Protein AF-A0A1V6AMC8-F1 (afdb_monomer_lite)

Sequence (278 aa):
MRKFVFVISYALKRMTRDAIKSLILILVAASFTILISEISFSLEKQYTRMNEAYETIDVEGFLTMKDGTEAKVYSKYIKMFSETIGEYSSYIKDLCLKRSVYYLPSENYTPPDGEALPNLIGISRTKADVSLLPVNKAEITYYENYDESAFLSDSDICLVSAKLAEGKSTGTPRIDKDGYITLYAYIELVSREMVKVPIKLKVIGTYTNGDKDIYCPWPVIVETLKIGFTGDLYSEGLKFTITDNLKIDEFKEKASKIFVPTGYMGNDKDTTINMLLL

Secondary structure (DSSP, 8-state):
-HHHHHHHHHHHHHHHHTHHHHHHHHHHHHHHHHHHHHHHHHHHHHHHHHHHHHHHS--EEE-B-TTSSBPPEEHHHHHHT-TTT-TTTTTEEEEEEEEEEEEESSTT--PPTTPPPPEEEEESSGGG-GGGSGGGT--EEEPTT--GGGGGS--SEEEEEHHHHTT-STT-PPP-TTSEEEEEEEEEBTTS-EEEEEEEEEEEEEESS-SS-EEEEHHHHHHHHHTTB-SPPEESEEEEEES-GGGHHHHHHHHHTTSPPTT--------GGGGS--

Structure (mmCIF, N/CA/C/O backbone):
data_AF-A0A1V6AMC8-F1
#
_entry.id   AF-A0A1V6AMC8-F1
#
loop_
_atom_site.group_PDB
_atom_site.id
_atom_site.type_symbol
_atom_site.label_atom_id
_atom_site.label_alt_id
_atom_site.label_comp_id
_atom_site.label_asym_id
_atom_site.label_entity_id
_atom_site.label_seq_id
_atom_site.pdbx_PDB_ins_code
_atom_site.Cartn_x
_atom_site.Cartn_y
_atom_site.Cartn_z
_atom_site.occupancy
_atom_site.B_iso_or_equiv
_atom_site.auth_seq_id
_atom_site.auth_comp_id
_atom_site.auth_asym_id
_atom_site.auth_atom_id
_atom_site.pdbx_PDB_model_num
ATOM 1 N N . MET A 1 1 ? -55.298 0.741 54.362 1.00 55.22 1 MET A N 1
ATOM 2 C CA . MET A 1 1 ? -54.689 2.013 54.827 1.00 55.22 1 MET A CA 1
ATOM 3 C C . MET A 1 1 ? -54.381 2.051 56.326 1.00 55.22 1 MET A C 1
ATOM 5 O O . MET A 1 1 ? -53.222 2.234 56.662 1.00 55.22 1 MET A O 1
ATOM 9 N N . ARG A 1 2 ? -55.341 1.818 57.240 1.00 59.34 2 ARG A N 1
ATOM 10 C CA . ARG A 1 2 ? -55.129 1.923 58.708 1.00 59.34 2 ARG A CA 1
ATOM 11 C C . ARG A 1 2 ? -53.966 1.080 59.275 1.00 59.34 2 ARG A C 1
ATOM 13 O O . ARG A 1 2 ? -53.219 1.570 60.110 1.00 59.34 2 ARG A O 1
ATOM 20 N N . LYS A 1 3 ? -53.771 -0.152 58.780 1.00 63.19 3 LYS A N 1
ATOM 21 C CA . LYS A 1 3 ? -52.644 -1.024 59.176 1.00 63.19 3 LYS A CA 1
ATOM 22 C C . LYS A 1 3 ? -51.282 -0.505 58.691 1.00 63.19 3 LYS A C 1
ATOM 24 O O . LYS A 1 3 ? -50.316 -0.580 59.431 1.00 63.19 3 LYS A O 1
ATOM 29 N N . PHE A 1 4 ? -51.222 0.075 57.491 1.00 61.84 4 PHE A N 1
ATOM 30 C CA . PHE A 1 4 ? -49.995 0.647 56.919 1.00 61.84 4 PHE A CA 1
ATOM 31 C C . PHE A 1 4 ? -49.522 1.870 57.715 1.00 61.84 4 PHE A C 1
ATOM 33 O O . PHE A 1 4 ? -48.359 1.963 58.089 1.00 61.84 4 PHE A O 1
ATOM 40 N N . VAL A 1 5 ? -50.456 2.760 58.063 1.00 71.56 5 VAL A N 1
ATOM 41 C CA . VAL A 1 5 ? -50.182 3.939 58.900 1.00 71.56 5 VAL A CA 1
ATOM 42 C C . VAL A 1 5 ? -49.733 3.534 60.309 1.00 71.56 5 VAL A C 1
ATOM 44 O O . VAL A 1 5 ? -48.857 4.176 60.880 1.00 71.56 5 VAL A O 1
ATOM 47 N N . PHE A 1 6 ? -50.282 2.444 60.856 1.00 72.44 6 PHE A N 1
ATOM 48 C CA . PHE A 1 6 ? -49.879 1.909 62.160 1.00 72.44 6 PHE A CA 1
ATOM 49 C C . PHE A 1 6 ? -48.465 1.307 62.147 1.00 72.44 6 PHE A C 1
ATOM 51 O O . PHE A 1 6 ? -47.700 1.497 63.087 1.00 72.44 6 PHE A O 1
ATOM 58 N N . VAL A 1 7 ? -48.088 0.613 61.070 1.00 77.19 7 VAL A N 1
ATOM 59 C CA . VAL A 1 7 ? -46.731 0.066 60.900 1.00 77.19 7 VAL A CA 1
ATOM 60 C C . VAL A 1 7 ? -45.704 1.191 60.747 1.00 77.19 7 VAL A C 1
ATOM 62 O O . VAL A 1 7 ? -44.653 1.144 61.383 1.00 77.19 7 VAL A O 1
ATOM 65 N N . ILE A 1 8 ? -46.028 2.234 59.978 1.00 74.94 8 ILE A N 1
ATOM 66 C CA . ILE A 1 8 ? -45.165 3.411 59.794 1.00 74.94 8 ILE A CA 1
ATOM 67 C C . ILE A 1 8 ? -45.002 4.185 61.107 1.00 74.94 8 ILE A C 1
ATOM 69 O O . ILE A 1 8 ? -43.884 4.533 61.483 1.00 74.94 8 ILE A O 1
ATOM 73 N N . SER A 1 9 ? -46.092 4.422 61.845 1.00 72.56 9 SER A N 1
ATOM 74 C CA . SER A 1 9 ? -46.029 5.142 63.121 1.00 72.56 9 SER A CA 1
ATOM 75 C C . SER A 1 9 ? -45.274 4.355 64.195 1.00 72.56 9 SER A C 1
ATOM 77 O O . SER A 1 9 ? -44.518 4.948 64.964 1.00 72.56 9 SER A O 1
ATOM 79 N N . TYR A 1 10 ? -45.404 3.025 64.212 1.00 73.81 10 TYR A N 1
ATOM 80 C CA . TYR A 1 10 ? -44.621 2.142 65.077 1.00 73.81 10 TYR A CA 1
ATOM 81 C C . TYR A 1 10 ? -43.128 2.146 64.712 1.00 73.81 10 TYR A C 1
ATOM 83 O O . TYR A 1 10 ? -42.281 2.244 65.602 1.00 73.81 10 TYR A O 1
ATOM 91 N N . ALA A 1 11 ? -42.795 2.101 63.418 1.00 72.31 11 ALA A N 1
ATOM 92 C CA . ALA A 1 11 ? -41.418 2.185 62.935 1.00 72.31 11 ALA A CA 1
ATOM 93 C C . ALA A 1 11 ? -40.763 3.530 63.294 1.00 72.31 11 ALA A C 1
ATOM 95 O O . ALA A 1 11 ? -39.665 3.536 63.846 1.00 72.31 11 ALA A O 1
ATOM 96 N N . LEU A 1 12 ? -41.464 4.652 63.097 1.00 71.75 12 LEU A N 1
ATOM 97 C CA . LEU A 1 12 ? -40.999 5.992 63.482 1.00 71.75 12 LEU A CA 1
ATOM 98 C C . LEU A 1 12 ? -40.749 6.109 64.991 1.00 71.75 12 LEU A C 1
ATOM 100 O O . LEU A 1 12 ? -39.696 6.588 65.404 1.00 71.75 12 LEU A O 1
ATOM 104 N N . LYS A 1 13 ? -41.671 5.610 65.827 1.00 74.81 13 LYS A N 1
ATOM 105 C CA . LYS A 1 13 ? -41.511 5.606 67.295 1.00 74.81 13 LYS A CA 1
ATOM 106 C C . LYS A 1 13 ? -40.338 4.740 67.764 1.00 74.81 13 LYS A C 1
ATOM 108 O O . LYS A 1 13 ? -39.746 5.004 68.807 1.00 74.81 13 LYS A O 1
ATOM 113 N N . ARG A 1 14 ? -40.020 3.680 67.019 1.00 70.38 14 ARG A N 1
ATOM 114 C CA . ARG A 1 14 ? -38.868 2.813 67.287 1.00 70.38 14 ARG A CA 1
ATOM 115 C C . ARG A 1 14 ? -37.562 3.461 66.822 1.00 70.38 14 ARG A C 1
ATOM 117 O O . ARG A 1 14 ? -36.581 3.391 67.556 1.00 70.38 14 ARG A O 1
ATOM 124 N N . MET A 1 15 ? -37.569 4.146 65.676 1.00 67.06 15 MET A N 1
ATOM 125 C CA . MET A 1 15 ? -36.421 4.910 65.173 1.00 67.06 15 MET A CA 1
ATOM 126 C C . MET A 1 15 ? -36.034 6.056 66.109 1.00 67.06 15 MET A C 1
ATOM 128 O O . MET A 1 15 ? -34.848 6.281 66.310 1.00 67.06 15 MET A O 1
ATOM 132 N N . THR A 1 16 ? -36.994 6.741 66.737 1.00 71.06 16 THR A N 1
ATOM 133 C CA . THR A 1 16 ? -36.689 7.798 67.720 1.00 71.06 16 THR A CA 1
ATOM 134 C C . THR A 1 16 ? -36.160 7.254 69.048 1.00 71.06 16 THR A C 1
ATOM 136 O O . THR A 1 16 ? -35.379 7.930 69.710 1.00 71.06 16 THR A O 1
ATOM 139 N N . ARG A 1 17 ? -36.544 6.029 69.438 1.00 73.81 17 ARG A N 1
ATOM 140 C CA . ARG A 1 17 ? -36.066 5.379 70.671 1.00 73.81 17 ARG A CA 1
ATOM 141 C C . ARG A 1 17 ? -34.651 4.807 70.530 1.00 73.81 17 ARG A C 1
ATOM 143 O O . ARG A 1 17 ? -33.875 4.886 71.472 1.00 73.81 17 ARG A O 1
ATOM 150 N N . ASP A 1 18 ? -34.316 4.279 69.354 1.00 77.38 18 ASP A N 1
ATOM 151 C CA . ASP A 1 18 ? -32.983 3.773 68.995 1.00 77.38 18 ASP A CA 1
ATOM 152 C C . ASP A 1 18 ? -32.308 4.699 67.955 1.00 77.38 18 ASP A C 1
ATOM 154 O O . ASP A 1 18 ? -31.808 4.250 66.916 1.00 77.38 18 ASP A O 1
ATOM 158 N N . ALA A 1 19 ? -32.321 6.013 68.220 1.00 73.38 19 ALA A N 1
ATOM 159 C CA . ALA A 1 19 ? -31.925 7.058 67.266 1.00 73.38 19 ALA A CA 1
ATOM 160 C C . ALA A 1 19 ? -30.503 6.881 66.715 1.00 73.38 19 ALA A C 1
ATOM 162 O O . ALA A 1 19 ? -30.291 7.011 65.514 1.00 73.38 19 ALA A O 1
ATOM 163 N N . ILE A 1 20 ? -29.544 6.502 67.565 1.00 78.44 20 ILE A N 1
ATOM 164 C CA . ILE A 1 20 ? -28.142 6.302 67.165 1.00 78.44 20 ILE A CA 1
ATOM 165 C C . ILE A 1 20 ? -28.009 5.130 66.181 1.00 78.44 20 ILE A C 1
ATOM 167 O O . ILE A 1 20 ? -27.350 5.258 65.155 1.00 78.44 20 ILE A O 1
ATOM 171 N N . LYS A 1 21 ? -28.670 3.994 66.445 1.00 80.19 21 LYS A N 1
ATOM 172 C CA . LYS A 1 21 ? -28.615 2.816 65.558 1.00 80.19 21 LYS A CA 1
ATOM 173 C C . LYS A 1 21 ? -29.294 3.088 64.218 1.00 80.19 21 LYS A C 1
ATOM 175 O O . LYS A 1 21 ? -28.795 2.663 63.181 1.00 80.19 21 LYS A O 1
ATOM 180 N N . SER A 1 22 ? -30.406 3.822 64.242 1.00 82.38 22 SER A N 1
ATOM 181 C CA . SER A 1 22 ? -31.123 4.231 63.030 1.00 82.38 22 SER A CA 1
ATOM 182 C C . SER A 1 22 ? -30.303 5.224 62.201 1.00 82.38 22 SER A C 1
ATOM 184 O O . SER A 1 22 ? -30.242 5.089 60.984 1.00 82.38 22 SER A O 1
ATOM 186 N N . LEU A 1 23 ? -29.614 6.169 62.851 1.00 83.31 23 LEU A N 1
ATOM 187 C CA . LEU A 1 23 ? -28.695 7.106 62.200 1.00 83.31 23 LEU A CA 1
ATOM 188 C C . LEU A 1 23 ? -27.514 6.378 61.543 1.00 83.31 23 LEU A C 1
ATOM 190 O O . LEU A 1 23 ? -27.192 6.668 60.396 1.00 83.31 23 LEU A O 1
ATOM 194 N N . ILE A 1 24 ? -26.906 5.408 62.236 1.00 85.88 24 ILE A N 1
ATOM 195 C CA . ILE A 1 24 ? -25.824 4.578 61.681 1.00 85.88 24 ILE A CA 1
ATOM 196 C C . ILE A 1 24 ? -26.314 3.822 60.442 1.00 85.88 24 ILE A C 1
ATOM 198 O O . ILE A 1 24 ? -25.631 3.819 59.424 1.00 85.88 24 ILE A O 1
ATOM 202 N N . LEU A 1 25 ? -27.509 3.227 60.493 1.00 88.06 25 LEU A N 1
ATOM 203 C CA . LEU A 1 25 ? -28.083 2.519 59.347 1.00 88.06 25 LEU A CA 1
ATOM 204 C C . LEU A 1 25 ? -28.306 3.456 58.147 1.00 88.06 25 LEU A C 1
ATOM 206 O O . LEU A 1 25 ? -27.996 3.085 57.019 1.00 88.06 25 LEU A O 1
ATOM 210 N N . ILE A 1 26 ? -28.810 4.671 58.390 1.00 89.12 26 ILE A N 1
ATOM 211 C CA . ILE A 1 26 ? -29.003 5.690 57.349 1.00 89.12 26 ILE A CA 1
ATOM 212 C C . ILE A 1 26 ? -27.657 6.119 56.757 1.00 89.12 26 ILE A C 1
ATOM 214 O O . ILE A 1 26 ? -27.541 6.206 55.540 1.00 89.12 26 ILE A O 1
ATOM 218 N N . LEU A 1 27 ? -26.635 6.342 57.588 1.00 88.38 27 LEU A N 1
ATOM 219 C CA . LEU A 1 27 ? -25.286 6.695 57.135 1.00 88.38 27 LEU A CA 1
ATOM 220 C C . LEU A 1 27 ? -24.654 5.589 56.287 1.00 88.38 27 LEU A C 1
ATOM 222 O O . LEU A 1 27 ? -24.052 5.886 55.260 1.00 88.38 27 LEU A O 1
ATOM 226 N N . VAL A 1 28 ? -24.827 4.325 56.678 1.00 92.81 28 VAL A N 1
ATOM 227 C CA . VAL A 1 28 ? -24.356 3.171 55.900 1.00 92.81 28 VAL A CA 1
ATOM 228 C C . VAL A 1 28 ? -25.117 3.060 54.576 1.00 92.81 28 VAL A C 1
ATOM 230 O O . VAL A 1 28 ? -24.511 2.872 53.529 1.00 92.81 28 VAL A O 1
ATOM 233 N N . ALA A 1 29 ? -26.441 3.223 54.579 1.00 92.38 29 ALA A N 1
ATOM 234 C CA . ALA A 1 29 ? -27.222 3.215 53.342 1.00 92.38 29 ALA A CA 1
ATOM 235 C C . ALA A 1 29 ? -26.832 4.377 52.408 1.00 92.38 29 ALA A C 1
ATOM 237 O O . ALA A 1 29 ? -26.715 4.190 51.196 1.00 92.38 29 ALA A O 1
ATOM 238 N N . ALA A 1 30 ? -26.579 5.562 52.968 1.00 93.19 30 ALA A N 1
ATOM 239 C CA . ALA A 1 30 ? -26.113 6.725 52.225 1.00 93.19 30 ALA A CA 1
ATOM 240 C C . ALA A 1 30 ? -24.715 6.494 51.636 1.00 93.19 30 ALA A C 1
ATOM 242 O O . ALA A 1 30 ? -24.515 6.772 50.457 1.00 93.19 30 ALA A O 1
ATOM 243 N N . SER A 1 31 ? -23.775 5.927 52.402 1.00 93.19 31 SER A N 1
ATOM 244 C CA . SER A 1 31 ? -22.430 5.627 51.896 1.00 93.19 31 SER A CA 1
ATOM 245 C C . SER A 1 31 ? -22.464 4.602 50.764 1.00 93.19 31 SER A C 1
ATOM 247 O O . SER A 1 31 ? -21.820 4.818 49.742 1.00 93.19 31 SER A O 1
ATOM 249 N N . PHE A 1 32 ? -23.274 3.545 50.878 1.00 94.00 32 PHE A N 1
ATOM 250 C CA . PHE A 1 32 ? -23.472 2.589 49.785 1.00 94.00 32 PHE A CA 1
ATOM 251 C C . PHE A 1 32 ? -24.075 3.244 48.543 1.00 94.00 32 PHE A C 1
ATOM 253 O O . PHE A 1 32 ? -23.634 2.960 47.434 1.00 94.00 32 PHE A O 1
ATOM 260 N N . THR A 1 33 ? -25.050 4.136 48.713 1.00 94.69 33 THR A N 1
ATOM 261 C CA . THR A 1 33 ? -25.678 4.835 47.582 1.00 94.69 33 THR A CA 1
ATOM 262 C C . THR A 1 33 ? -24.673 5.740 46.868 1.00 94.69 33 THR A C 1
ATOM 264 O O . THR A 1 33 ? -24.612 5.732 45.641 1.00 94.69 33 THR A O 1
ATOM 267 N N . ILE A 1 34 ? -23.844 6.467 47.626 1.00 94.88 34 ILE A N 1
ATOM 268 C CA . ILE A 1 34 ? -22.768 7.303 47.077 1.00 94.88 34 ILE A CA 1
ATOM 269 C C . ILE A 1 34 ? -21.757 6.435 46.324 1.00 94.88 34 ILE A C 1
ATOM 271 O O . ILE A 1 34 ? -21.465 6.727 45.170 1.00 94.88 34 ILE A O 1
ATOM 275 N N . LEU A 1 35 ? -21.297 5.329 46.918 1.00 93.56 35 LEU A N 1
ATOM 276 C CA . LEU A 1 35 ? -20.348 4.416 46.271 1.00 93.56 35 LEU A CA 1
ATOM 277 C C . LEU A 1 35 ? -20.910 3.813 44.976 1.00 93.56 35 LEU A C 1
ATOM 279 O O . LEU A 1 35 ? -20.211 3.765 43.971 1.00 93.56 35 LEU A O 1
ATOM 283 N N . ILE A 1 36 ? -22.176 3.383 44.963 1.00 93.75 36 ILE A N 1
ATOM 284 C CA . ILE A 1 36 ? -22.826 2.855 43.751 1.00 93.75 36 ILE A CA 1
ATOM 285 C C . ILE A 1 36 ? -22.934 3.942 42.674 1.00 93.75 36 ILE A C 1
ATOM 287 O O . ILE A 1 36 ? -22.703 3.668 41.494 1.00 93.75 36 ILE A O 1
ATOM 291 N N . SER A 1 37 ? -23.257 5.173 43.072 1.00 93.25 37 SER A N 1
ATOM 292 C CA . SER A 1 37 ? -23.320 6.321 42.166 1.00 93.25 37 SER A CA 1
ATOM 293 C C . SER A 1 37 ? -21.946 6.635 41.566 1.00 93.25 37 SER A C 1
ATOM 295 O O . SER A 1 37 ? -21.834 6.816 40.355 1.00 93.25 37 SER A O 1
ATOM 297 N N . GLU A 1 38 ? -20.886 6.634 42.378 1.00 93.56 38 GLU A N 1
ATOM 298 C CA . GLU A 1 38 ? -19.506 6.832 41.917 1.00 93.56 38 GLU A CA 1
ATOM 299 C C . GLU A 1 38 ? -19.037 5.711 40.985 1.00 93.56 38 GLU A C 1
ATOM 301 O O . GLU A 1 38 ? -18.413 5.988 39.961 1.00 93.56 38 GLU A O 1
ATOM 306 N N . ILE A 1 39 ? -19.370 4.452 41.291 1.00 93.56 39 ILE A N 1
ATOM 307 C CA . ILE A 1 39 ? -19.069 3.308 40.420 1.00 93.56 39 ILE A CA 1
ATOM 308 C C . ILE A 1 39 ? -19.780 3.460 39.074 1.00 93.56 39 ILE A C 1
ATOM 310 O O . ILE A 1 39 ? -19.153 3.270 38.034 1.00 93.56 39 ILE A O 1
ATOM 314 N N . SER A 1 40 ? -21.061 3.833 39.082 1.00 92.69 40 SER A N 1
ATOM 315 C CA . SER A 1 40 ? -21.850 4.011 37.856 1.00 92.69 40 SER A CA 1
ATOM 316 C C . SER A 1 40 ? -21.287 5.141 36.992 1.00 92.69 40 SER A C 1
ATOM 318 O O . SER A 1 40 ? -21.068 4.951 35.798 1.00 92.69 40 SER A O 1
ATOM 320 N N . PHE A 1 41 ? -20.956 6.278 37.609 1.00 93.00 41 PHE A N 1
ATOM 321 C CA . PHE A 1 41 ? -20.324 7.407 36.926 1.00 93.00 41 PHE A CA 1
ATOM 322 C C . PHE A 1 41 ? -18.934 7.052 36.371 1.00 93.00 41 PHE A C 1
ATOM 324 O O . PHE A 1 41 ? -18.578 7.432 35.256 1.00 93.00 41 PHE A O 1
ATOM 331 N N . SER A 1 42 ? -18.137 6.300 37.134 1.00 91.00 42 SER A N 1
ATOM 332 C CA . SER A 1 42 ? -16.821 5.825 36.698 1.00 91.00 42 SER A CA 1
ATOM 333 C C . SER A 1 42 ? -16.928 4.869 35.508 1.00 91.00 42 SER A C 1
ATOM 335 O O . SER A 1 42 ? -16.173 5.008 34.546 1.00 91.00 42 SER A O 1
ATOM 337 N N . LEU A 1 43 ? -17.890 3.940 35.539 1.00 90.44 43 LEU A N 1
ATOM 338 C CA . LEU A 1 43 ? -18.177 3.031 34.429 1.00 90.44 43 LEU A CA 1
ATOM 339 C C . LEU A 1 43 ? -18.576 3.799 33.173 1.00 90.44 43 LEU A C 1
ATOM 341 O O . LEU A 1 43 ? -17.985 3.571 32.124 1.00 90.44 43 LEU A O 1
ATOM 345 N N . GLU A 1 44 ? -19.520 4.735 33.274 1.00 91.25 44 GLU A N 1
ATOM 346 C CA . GLU A 1 44 ? -19.952 5.555 32.137 1.00 91.25 44 GLU A CA 1
ATOM 347 C C . GLU A 1 44 ? -18.771 6.311 31.520 1.00 91.25 44 GLU A C 1
ATOM 349 O O . GLU A 1 44 ? -18.537 6.232 30.317 1.00 91.25 44 GLU A O 1
ATOM 354 N N . LYS A 1 45 ? -17.928 6.927 32.356 1.00 90.12 45 LYS A N 1
ATOM 355 C CA . LYS A 1 45 ? -16.706 7.596 31.901 1.00 90.12 45 LYS A CA 1
ATOM 356 C C . LYS A 1 45 ? -15.721 6.645 31.214 1.00 90.12 45 LYS A C 1
ATOM 358 O O . LYS A 1 45 ? -15.048 7.053 30.267 1.00 90.12 45 LYS A O 1
ATOM 363 N N . GLN A 1 46 ? -15.586 5.408 31.693 1.00 83.75 46 GLN A N 1
ATOM 364 C CA . GLN A 1 46 ? -14.751 4.394 31.043 1.00 83.75 46 GLN A CA 1
ATOM 365 C C . GLN A 1 46 ? -15.327 3.977 29.690 1.00 83.75 46 GLN A C 1
ATOM 367 O O . GLN A 1 46 ? -14.566 3.898 28.731 1.00 83.75 46 GLN A O 1
ATOM 372 N N . TYR A 1 47 ? -16.643 3.778 29.589 1.00 82.88 47 TYR A N 1
ATOM 373 C CA . TYR A 1 47 ? -17.306 3.473 28.320 1.00 82.88 47 TYR A CA 1
ATOM 374 C C . TYR A 1 47 ? -17.142 4.603 27.306 1.00 82.88 47 TYR A C 1
ATOM 376 O O . TYR A 1 47 ? -16.785 4.331 26.164 1.00 82.88 47 TYR A O 1
ATOM 384 N N . THR A 1 48 ? -17.307 5.862 27.717 1.00 85.31 48 THR A N 1
ATOM 385 C CA . THR A 1 48 ? -17.077 7.013 26.833 1.00 85.31 48 THR A CA 1
ATOM 386 C C . THR A 1 48 ? -15.640 7.042 26.330 1.00 85.31 48 THR A C 1
ATOM 388 O O . THR A 1 48 ? -15.421 7.101 25.128 1.00 85.31 48 THR A O 1
ATOM 391 N N . ARG A 1 49 ? -14.654 6.903 27.225 1.00 81.38 49 ARG A N 1
ATOM 392 C CA . ARG A 1 49 ? -13.233 6.861 26.837 1.00 81.38 49 ARG A CA 1
ATOM 393 C C . ARG A 1 49 ? -12.904 5.691 25.920 1.00 81.38 49 ARG A C 1
ATOM 395 O O . ARG A 1 49 ? -12.060 5.819 25.043 1.00 81.38 49 ARG A O 1
ATOM 402 N N . MET A 1 50 ? -13.532 4.543 26.151 1.00 77.75 50 MET A N 1
ATOM 403 C CA . MET A 1 50 ? -13.364 3.372 25.305 1.00 77.75 50 MET A CA 1
ATOM 404 C C . MET A 1 50 ? -13.935 3.638 23.910 1.00 77.75 50 MET A C 1
ATOM 406 O O . MET A 1 50 ? -13.251 3.365 22.933 1.00 77.75 50 MET A O 1
ATOM 410 N N . ASN A 1 51 ? -15.128 4.227 23.806 1.00 77.75 51 ASN A N 1
ATOM 411 C CA . ASN A 1 51 ? -15.727 4.601 22.523 1.00 77.75 51 ASN A CA 1
ATOM 412 C C . ASN A 1 51 ? -14.890 5.656 21.785 1.00 77.75 51 ASN A C 1
ATOM 414 O O . ASN A 1 51 ? -14.605 5.480 20.608 1.00 77.75 51 ASN A O 1
ATOM 418 N N . GLU A 1 52 ? -14.413 6.686 22.485 1.00 79.62 52 GLU A N 1
ATOM 419 C CA . GLU A 1 52 ? -13.483 7.680 21.930 1.00 79.62 52 GLU A CA 1
ATOM 420 C C . GLU A 1 52 ? -12.188 7.020 21.418 1.00 79.62 52 GLU A C 1
ATOM 422 O O . GLU A 1 52 ? -11.667 7.379 20.362 1.00 79.62 52 GLU A O 1
ATOM 427 N N . ALA A 1 53 ? -11.666 6.016 22.132 1.00 73.25 53 ALA A N 1
ATOM 428 C CA . ALA A 1 53 ? -10.509 5.246 21.679 1.00 73.25 53 ALA A CA 1
ATOM 429 C C . ALA A 1 53 ? -10.832 4.403 20.431 1.00 73.25 53 ALA A C 1
ATOM 431 O O . ALA A 1 53 ? -10.035 4.360 19.497 1.00 73.25 53 ALA A O 1
ATOM 432 N N . TYR A 1 54 ? -12.010 3.776 20.374 1.00 69.38 54 TYR A N 1
ATOM 433 C CA . TYR A 1 54 ? -12.469 3.057 19.183 1.00 69.38 54 TYR A CA 1
ATOM 434 C C . TYR A 1 54 ? -12.652 3.981 17.975 1.00 69.38 54 TYR A C 1
ATOM 436 O O . TYR A 1 54 ? -12.425 3.534 16.861 1.00 69.38 54 TYR A O 1
ATOM 444 N N . GLU A 1 55 ? -12.997 5.253 18.154 1.00 72.12 55 GLU A N 1
ATOM 445 C CA . GLU A 1 55 ? -13.081 6.208 17.038 1.00 72.12 55 GLU A CA 1
ATOM 446 C C . GLU A 1 55 ? -11.710 6.689 16.540 1.00 72.12 55 GLU A C 1
ATOM 448 O O . GLU A 1 55 ? -11.582 7.098 15.388 1.00 72.12 55 GLU A O 1
ATOM 453 N N . THR A 1 56 ? -10.679 6.653 17.387 1.00 74.94 56 THR A N 1
ATOM 454 C CA . THR A 1 56 ? -9.385 7.303 17.106 1.00 74.94 56 THR A CA 1
ATOM 455 C C . THR A 1 56 ? -8.261 6.350 16.713 1.00 74.94 56 THR A C 1
ATOM 457 O O . THR A 1 56 ? -7.272 6.792 16.130 1.00 74.94 56 THR A O 1
ATOM 460 N N . ILE A 1 57 ? -8.376 5.055 17.016 1.00 82.12 57 ILE A N 1
ATOM 461 C CA . ILE A 1 57 ? -7.355 4.064 16.658 1.00 82.12 57 ILE A CA 1
ATOM 462 C C . ILE A 1 57 ? -7.537 3.643 15.196 1.00 82.12 57 ILE A C 1
ATOM 464 O O . ILE A 1 57 ? -8.564 3.076 14.834 1.00 82.12 57 ILE A O 1
ATOM 468 N N . ASP A 1 58 ? -6.516 3.833 14.363 1.00 84.00 58 ASP A N 1
ATOM 469 C CA . ASP A 1 58 ? -6.491 3.217 13.036 1.00 84.00 58 ASP A CA 1
ATOM 470 C C . ASP A 1 58 ? -6.254 1.704 13.179 1.00 84.00 58 ASP A C 1
ATOM 472 O O . ASP A 1 58 ? -5.190 1.257 13.616 1.00 84.00 58 ASP A O 1
ATOM 476 N N . VAL A 1 59 ? -7.262 0.903 12.829 1.00 87.31 59 VAL A N 1
ATOM 477 C CA . VAL A 1 59 ? -7.162 -0.561 12.830 1.00 87.31 59 VAL A CA 1
ATOM 478 C C . VAL A 1 59 ? -6.798 -1.035 11.429 1.00 87.31 59 VAL A C 1
ATOM 480 O O . VAL A 1 59 ? -7.609 -0.966 10.508 1.00 87.31 59 VAL A O 1
ATOM 483 N N . GLU A 1 60 ? -5.578 -1.542 11.275 1.00 88.75 60 GLU A N 1
ATOM 484 C CA . GLU A 1 60 ? -5.087 -2.098 10.013 1.00 88.75 60 GLU A CA 1
ATOM 485 C C . GLU A 1 60 ? -5.447 -3.588 9.879 1.00 88.75 60 GLU A C 1
ATOM 487 O O . GLU A 1 60 ? -5.315 -4.383 10.813 1.00 88.75 60 GLU A O 1
ATOM 492 N N . GLY A 1 61 ? -5.896 -3.974 8.688 1.00 87.88 61 GLY A N 1
ATOM 493 C CA . GLY A 1 61 ? -6.156 -5.345 8.273 1.00 87.88 61 GLY A CA 1
ATOM 494 C C . GLY A 1 61 ? -5.234 -5.757 7.129 1.00 87.88 61 GLY A C 1
ATOM 495 O O . GLY A 1 61 ? -4.858 -4.949 6.279 1.00 87.88 61 GLY A O 1
ATOM 496 N N . PHE A 1 62 ? -4.867 -7.035 7.097 1.00 88.38 62 PHE A N 1
ATOM 497 C CA . PHE A 1 62 ? -4.008 -7.606 6.065 1.00 88.38 62 PHE A CA 1
ATOM 498 C C . PHE A 1 62 ? -4.440 -9.035 5.737 1.00 88.38 62 PHE A C 1
ATOM 500 O O . PHE A 1 62 ? -4.936 -9.763 6.599 1.00 88.3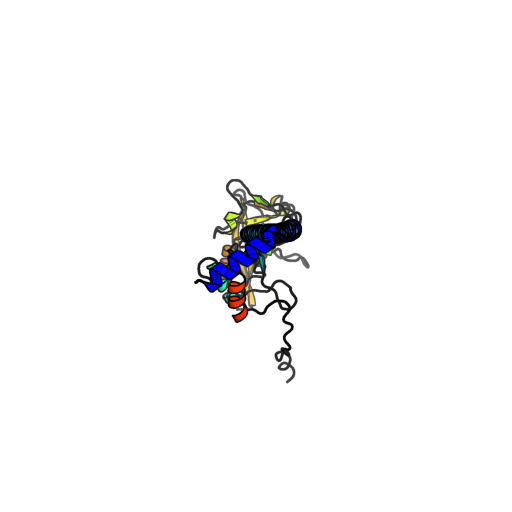8 62 PHE A O 1
ATOM 507 N N . LEU A 1 63 ? -4.270 -9.434 4.476 1.00 87.31 63 LEU A N 1
ATOM 508 C CA . LEU A 1 63 ? -4.524 -10.807 4.040 1.00 87.31 63 LEU A CA 1
ATOM 509 C C . LEU A 1 63 ? -3.231 -11.620 4.069 1.00 87.31 63 LEU A C 1
ATOM 511 O O . LEU A 1 63 ? -2.241 -11.258 3.429 1.00 87.31 63 LEU A O 1
ATOM 515 N N . THR A 1 64 ? -3.264 -12.748 4.777 1.00 85.00 64 THR A N 1
ATOM 516 C CA . THR A 1 64 ? -2.138 -13.680 4.873 1.00 85.00 64 THR A CA 1
ATOM 517 C C . THR A 1 64 ? -2.467 -15.058 4.335 1.00 85.00 64 THR A C 1
ATOM 519 O O . THR A 1 64 ? -3.618 -15.495 4.305 1.00 85.00 64 THR A O 1
ATOM 522 N N . MET A 1 65 ? -1.414 -15.774 3.965 1.00 82.62 65 MET A N 1
ATOM 523 C CA . MET A 1 65 ? -1.435 -17.220 3.802 1.00 82.62 65 MET A CA 1
ATOM 524 C C . MET A 1 65 ? -1.623 -17.907 5.167 1.00 82.62 65 MET A C 1
ATOM 526 O O . MET A 1 65 ? -1.562 -17.276 6.227 1.00 82.62 65 MET A O 1
ATOM 530 N N . LYS A 1 66 ? -1.836 -19.230 5.152 1.00 77.19 66 LYS A N 1
ATOM 531 C CA . LYS A 1 66 ? -2.009 -20.042 6.375 1.00 77.19 66 LYS A CA 1
ATOM 532 C C . LYS A 1 66 ? -0.800 -19.989 7.319 1.00 77.19 66 LYS A C 1
ATOM 534 O O . LYS A 1 66 ? -0.961 -20.204 8.514 1.00 77.19 66 LYS A O 1
ATOM 539 N N . ASP A 1 67 ? 0.386 -19.716 6.785 1.00 76.00 67 ASP A N 1
ATOM 540 C CA . ASP A 1 67 ? 1.643 -19.594 7.531 1.00 76.00 67 ASP A CA 1
ATOM 541 C C . ASP A 1 67 ? 1.888 -18.182 8.102 1.00 76.00 67 ASP A C 1
ATOM 543 O O . ASP A 1 67 ? 2.879 -17.968 8.795 1.00 76.00 67 ASP A O 1
ATOM 547 N N . GLY A 1 68 ? 0.989 -17.225 7.838 1.00 71.81 68 GLY A N 1
ATOM 548 C CA . GLY A 1 68 ? 1.112 -15.836 8.282 1.00 71.81 68 GLY A CA 1
ATOM 549 C C . GLY A 1 68 ? 1.925 -14.929 7.352 1.00 71.81 68 GLY A C 1
ATOM 550 O O . GLY A 1 68 ? 2.078 -13.749 7.661 1.00 71.81 68 GLY A O 1
ATOM 551 N N . THR A 1 69 ? 2.421 -15.429 6.216 1.00 80.00 69 THR A N 1
ATOM 552 C CA . THR A 1 69 ? 3.088 -14.602 5.194 1.00 80.00 69 THR A CA 1
ATOM 553 C C . THR A 1 69 ? 2.079 -13.815 4.351 1.00 80.00 69 THR A C 1
ATOM 555 O O . THR A 1 69 ? 0.904 -14.183 4.285 1.00 80.00 69 THR A O 1
ATOM 558 N N . GLU A 1 70 ? 2.506 -12.716 3.712 1.00 81.81 70 GLU A N 1
ATOM 559 C CA . GLU A 1 70 ? 1.633 -11.914 2.837 1.00 81.81 70 GLU A CA 1
ATOM 560 C C . GLU A 1 70 ? 1.037 -12.786 1.717 1.00 81.81 70 GLU A C 1
ATOM 562 O O . GLU A 1 70 ? 1.748 -13.492 0.997 1.00 81.81 70 GLU A O 1
ATOM 567 N N . ALA A 1 71 ? -0.294 -12.771 1.590 1.00 83.19 71 ALA A N 1
ATOM 568 C CA . ALA A 1 71 ? -0.977 -13.564 0.579 1.00 83.19 71 ALA A CA 1
ATOM 569 C C . ALA A 1 71 ? -0.885 -12.920 -0.799 1.00 83.19 71 ALA A C 1
ATOM 571 O O . ALA A 1 71 ? -1.136 -11.727 -0.965 1.00 83.19 71 ALA A O 1
ATOM 572 N N . LYS A 1 72 ? -0.682 -13.760 -1.819 1.00 86.19 72 LYS A N 1
ATOM 573 C CA . LYS A 1 72 ? -0.995 -13.376 -3.196 1.00 86.19 72 LYS A CA 1
ATOM 574 C C . LYS A 1 72 ? -2.510 -13.278 -3.351 1.00 86.19 72 LYS A C 1
ATOM 576 O O . LYS A 1 72 ? -3.222 -14.275 -3.224 1.00 86.19 72 LYS A O 1
ATOM 581 N N . VAL A 1 73 ? -3.004 -12.080 -3.645 1.00 86.12 73 VAL A N 1
ATOM 582 C CA . VAL A 1 73 ? -4.437 -11.783 -3.728 1.00 86.12 73 VAL A CA 1
ATOM 583 C C . VAL A 1 73 ? -4.846 -11.577 -5.177 1.00 86.12 73 VAL A C 1
ATOM 585 O O . VAL A 1 73 ? -4.464 -10.594 -5.799 1.00 86.12 73 VAL A O 1
ATOM 588 N N . TYR A 1 74 ? -5.644 -12.493 -5.719 1.00 87.38 74 TYR A N 1
ATOM 589 C CA . TYR A 1 74 ? -6.114 -12.429 -7.105 1.00 87.38 74 TYR A CA 1
ATOM 590 C C . TYR A 1 74 ? -7.223 -11.391 -7.326 1.00 87.38 74 TYR A C 1
ATOM 592 O O . TYR A 1 74 ? -7.941 -11.004 -6.401 1.00 87.38 74 TYR A O 1
ATOM 600 N N . SER A 1 75 ? -7.403 -10.998 -8.588 1.00 84.19 75 SER A N 1
ATOM 601 C CA . SER A 1 75 ? -8.289 -9.930 -9.071 1.00 84.19 75 SER A CA 1
ATOM 602 C C . SER A 1 75 ? -9.709 -10.012 -8.514 1.00 84.19 75 SER A C 1
ATOM 604 O O . SER A 1 75 ? -10.291 -8.994 -8.141 1.00 84.19 75 SER A O 1
ATOM 606 N N . LYS A 1 76 ? -10.257 -11.229 -8.406 1.00 84.31 76 LYS A N 1
ATOM 607 C CA . LYS A 1 76 ? -11.572 -11.501 -7.818 1.00 84.31 76 LYS A CA 1
ATOM 608 C C . LYS A 1 76 ? -11.683 -10.955 -6.395 1.00 84.31 76 LYS A C 1
ATOM 610 O O . LYS A 1 76 ? -12.681 -10.322 -6.069 1.00 84.31 76 LYS A O 1
ATOM 615 N N . TYR A 1 77 ? -10.667 -11.190 -5.571 1.00 86.50 77 TYR A N 1
ATOM 616 C CA . TYR A 1 77 ? -10.640 -10.742 -4.183 1.00 86.50 77 TYR A CA 1
ATOM 617 C C . TYR A 1 77 ? -10.279 -9.262 -4.092 1.00 86.50 77 TYR A C 1
ATOM 619 O O . TYR A 1 77 ? -10.936 -8.546 -3.351 1.00 86.50 77 TYR A O 1
ATOM 627 N N . ILE A 1 78 ? -9.346 -8.764 -4.914 1.00 86.25 78 ILE A N 1
ATOM 628 C CA . ILE A 1 78 ? -9.041 -7.321 -4.986 1.00 86.25 78 ILE A CA 1
ATOM 629 C C . ILE A 1 78 ? -10.322 -6.509 -5.237 1.00 86.25 78 ILE A C 1
ATOM 631 O O . ILE A 1 78 ? -10.564 -5.511 -4.564 1.00 86.25 78 ILE A O 1
ATOM 635 N N . LYS A 1 79 ? -11.190 -6.967 -6.151 1.00 86.56 79 LYS A N 1
ATOM 636 C CA . LYS A 1 79 ? -12.480 -6.318 -6.439 1.00 86.56 79 LYS A CA 1
ATOM 637 C C . LYS A 1 79 ? -13.406 -6.253 -5.223 1.00 86.56 79 LYS A C 1
ATOM 639 O O . LYS A 1 79 ? -14.110 -5.262 -5.076 1.00 86.56 79 LYS A O 1
ATOM 644 N N . MET A 1 80 ? -13.398 -7.257 -4.343 1.00 87.69 80 MET A N 1
ATOM 645 C CA . MET A 1 80 ? -14.207 -7.238 -3.113 1.00 87.69 80 MET A CA 1
ATOM 646 C C . MET A 1 80 ? -13.759 -6.134 -2.147 1.00 87.69 80 MET A C 1
ATOM 648 O O . MET A 1 80 ? -14.599 -5.553 -1.466 1.00 87.69 80 MET A O 1
ATOM 652 N N . PHE A 1 81 ? -12.461 -5.823 -2.129 1.00 88.62 81 PHE A N 1
ATOM 653 C CA . PHE A 1 81 ? -11.859 -4.771 -1.304 1.00 88.62 81 PHE A CA 1
ATOM 654 C C . PHE A 1 81 ? -11.779 -3.407 -2.009 1.00 88.62 81 PHE A C 1
ATOM 656 O O . PHE A 1 81 ? -11.207 -2.468 -1.470 1.00 88.62 81 PHE A O 1
ATOM 663 N N . SER A 1 82 ? -12.338 -3.263 -3.213 1.00 85.62 82 SER A N 1
ATOM 664 C CA . SER A 1 82 ? -12.365 -1.973 -3.904 1.00 85.62 82 SER A CA 1
ATOM 665 C C . SER A 1 82 ? -13.176 -0.943 -3.108 1.00 85.62 82 SER A C 1
ATOM 667 O O . SER A 1 82 ? -14.333 -1.189 -2.778 1.00 85.62 82 SER A O 1
ATOM 669 N N . GLU A 1 83 ? -12.597 0.230 -2.847 1.00 80.50 83 GLU A N 1
ATOM 670 C CA . GLU A 1 83 ? -13.242 1.296 -2.061 1.00 80.50 83 GLU A CA 1
ATOM 671 C C . GLU A 1 83 ? -14.481 1.903 -2.742 1.00 80.50 83 GLU A C 1
ATOM 673 O O . GLU A 1 83 ? -15.325 2.489 -2.075 1.00 80.50 83 GLU A O 1
ATOM 678 N N . THR A 1 84 ? -14.631 1.758 -4.063 1.00 77.94 84 THR A N 1
ATOM 679 C CA . THR A 1 84 ? -15.737 2.374 -4.817 1.00 77.94 84 THR A CA 1
ATOM 680 C C . THR A 1 84 ? -16.924 1.438 -5.015 1.00 77.94 84 THR A C 1
ATOM 682 O O . THR A 1 84 ? -18.071 1.845 -4.852 1.00 77.94 84 THR A O 1
ATOM 685 N N . ILE A 1 85 ? -16.663 0.183 -5.381 1.00 79.69 85 ILE A N 1
ATOM 686 C CA . ILE A 1 85 ? -17.697 -0.788 -5.783 1.00 79.69 85 ILE A CA 1
ATOM 687 C C . ILE A 1 85 ? -17.570 -2.138 -5.072 1.00 79.69 85 ILE A C 1
ATOM 689 O O . ILE A 1 85 ? -18.328 -3.064 -5.364 1.00 79.69 85 ILE A O 1
ATOM 693 N N . GLY A 1 86 ? -16.587 -2.280 -4.184 1.00 83.38 86 GLY A N 1
ATOM 694 C CA . GLY A 1 86 ? -16.305 -3.533 -3.503 1.00 83.38 86 GLY A CA 1
ATOM 695 C C . GLY A 1 86 ? -17.364 -3.885 -2.471 1.00 83.38 86 GLY A C 1
ATOM 696 O O . GLY A 1 86 ? -18.013 -3.027 -1.880 1.00 83.38 86 GLY A O 1
ATOM 697 N N . GLU A 1 87 ? -17.511 -5.181 -2.217 1.00 87.69 87 GLU A N 1
ATOM 698 C CA . GLU A 1 87 ? -18.438 -5.700 -1.212 1.00 87.69 87 GLU A CA 1
ATOM 699 C C . GLU A 1 87 ? -18.092 -5.225 0.212 1.00 87.69 87 GLU A C 1
ATOM 701 O O . GLU A 1 87 ? -18.968 -5.179 1.083 1.00 87.69 87 GLU A O 1
ATOM 706 N N . TYR A 1 88 ? -16.824 -4.873 0.443 1.00 90.12 88 TYR A N 1
ATOM 707 C CA . TYR A 1 88 ? -16.309 -4.373 1.716 1.00 90.12 88 TYR A CA 1
ATOM 708 C C . TYR A 1 88 ? -16.110 -2.853 1.753 1.00 90.12 88 TYR A C 1
ATOM 710 O O . TYR A 1 88 ? -15.662 -2.348 2.778 1.00 90.12 88 TYR A O 1
ATOM 718 N N . SER A 1 89 ? -16.466 -2.117 0.693 1.00 88.56 89 SER A N 1
ATOM 719 C CA . SER A 1 89 ? -16.212 -0.670 0.565 1.00 88.56 89 SER A CA 1
ATOM 720 C C . SER A 1 89 ? -16.722 0.166 1.743 1.00 88.56 89 SER A C 1
ATOM 722 O O . SER A 1 89 ? -16.083 1.131 2.139 1.00 88.56 89 SER A O 1
ATOM 724 N N . SER A 1 90 ? -17.839 -0.226 2.362 1.00 89.31 90 SER A N 1
ATOM 725 C CA . SER A 1 90 ? -18.405 0.466 3.528 1.00 89.31 90 SER A CA 1
ATOM 726 C C . SER A 1 90 ? -17.636 0.247 4.835 1.00 89.31 90 SER A C 1
ATOM 728 O O . SER A 1 90 ? -17.909 0.935 5.815 1.00 89.31 90 SER A O 1
ATOM 730 N N . TYR A 1 91 ? -16.738 -0.738 4.880 1.00 89.88 91 TYR A N 1
ATOM 731 C CA . TYR A 1 91 ? -16.012 -1.150 6.085 1.00 89.88 91 TYR A CA 1
ATOM 732 C C . TYR A 1 91 ? -14.533 -0.776 6.048 1.00 89.88 91 TYR A C 1
ATOM 734 O O . TYR A 1 91 ? -13.901 -0.739 7.102 1.00 89.88 91 TYR A O 1
ATOM 742 N N . ILE A 1 92 ? -13.981 -0.524 4.861 1.00 92.31 92 ILE A N 1
ATOM 743 C CA . ILE A 1 92 ? -12.547 -0.326 4.672 1.00 92.31 92 ILE A CA 1
ATOM 744 C C . ILE A 1 92 ? -12.227 1.002 3.986 1.00 92.31 92 ILE A C 1
ATOM 746 O O . ILE A 1 92 ? -13.039 1.548 3.241 1.00 92.31 92 ILE A O 1
ATOM 750 N N . LYS A 1 93 ? -11.013 1.484 4.226 1.00 91.31 93 LYS A N 1
ATOM 751 C CA . LYS A 1 93 ? -10.375 2.637 3.593 1.00 91.31 93 LYS A CA 1
ATOM 752 C C . LYS A 1 93 ? -8.879 2.356 3.430 1.00 91.31 93 LYS A C 1
ATOM 754 O O . LYS A 1 93 ? -8.356 1.370 3.952 1.00 91.31 93 LYS A O 1
ATOM 759 N N . ASP A 1 94 ? -8.190 3.248 2.740 1.00 91.19 94 ASP A N 1
ATOM 760 C CA . ASP A 1 94 ? -6.744 3.229 2.534 1.00 91.19 94 ASP A CA 1
ATOM 761 C C . ASP A 1 94 ? -6.197 1.907 1.970 1.00 91.19 94 ASP A C 1
ATOM 763 O O . ASP A 1 94 ? -5.173 1.385 2.419 1.00 91.19 94 ASP A O 1
ATOM 767 N N . LEU A 1 95 ? -6.867 1.363 0.950 1.00 92.38 95 LEU A N 1
ATOM 768 C CA . LEU A 1 95 ? -6.465 0.122 0.296 1.00 92.38 95 LEU A CA 1
ATOM 769 C C . LEU A 1 95 ? -5.044 0.232 -0.280 1.00 92.38 95 LEU A C 1
ATOM 771 O O . LEU A 1 95 ? -4.745 1.056 -1.150 1.00 92.38 95 LEU A O 1
ATOM 775 N N . CYS A 1 96 ? -4.183 -0.669 0.172 1.00 93.00 96 CYS A N 1
ATOM 776 C CA . CYS A 1 96 ? -2.788 -0.798 -0.211 1.00 93.00 96 CYS A CA 1
ATOM 777 C C . CYS A 1 96 ? -2.594 -2.084 -1.024 1.00 93.00 96 CYS A C 1
ATOM 779 O O . CYS A 1 96 ? -2.729 -3.195 -0.502 1.00 93.00 96 CYS A O 1
ATOM 781 N N . LEU A 1 97 ? -2.261 -1.919 -2.300 1.00 93.25 97 LEU A N 1
ATOM 782 C CA . LEU A 1 97 ? -1.949 -2.977 -3.257 1.00 93.25 97 LEU A CA 1
ATOM 783 C C . LEU A 1 97 ? -0.506 -2.819 -3.726 1.00 93.25 97 LEU A C 1
ATOM 785 O O . LEU A 1 97 ? -0.014 -1.693 -3.829 1.00 93.25 97 LEU A O 1
ATOM 789 N N . LYS A 1 98 ? 0.147 -3.940 -4.034 1.00 93.81 98 LYS A N 1
ATOM 790 C CA . LYS A 1 98 ? 1.521 -3.983 -4.528 1.00 93.81 98 LYS A CA 1
ATOM 791 C C . LYS A 1 98 ? 1.687 -5.054 -5.590 1.00 93.81 98 LYS A C 1
ATOM 793 O O . LYS A 1 98 ? 1.270 -6.194 -5.389 1.00 93.81 98 LYS A O 1
ATOM 798 N N . ARG A 1 99 ? 2.333 -4.720 -6.703 1.00 92.31 99 ARG A N 1
ATOM 799 C CA . ARG A 1 99 ? 2.720 -5.699 -7.717 1.00 92.31 99 ARG A CA 1
ATOM 8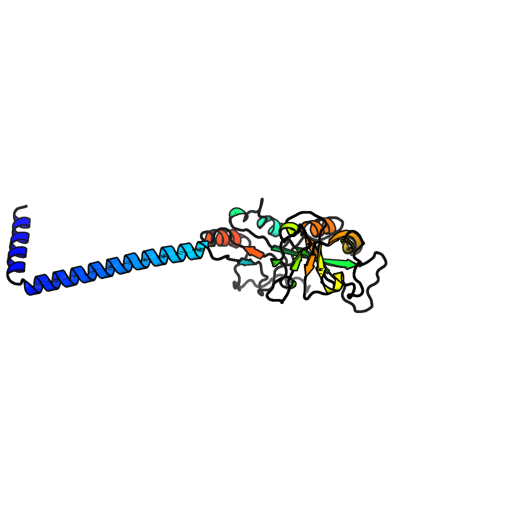00 C C . ARG A 1 99 ? 4.051 -5.329 -8.345 1.00 92.31 99 ARG A C 1
ATOM 802 O O . ARG A 1 99 ? 4.225 -4.197 -8.778 1.00 92.31 99 ARG A O 1
ATOM 809 N N . SER A 1 100 ? 4.942 -6.304 -8.450 1.00 92.25 100 SER A N 1
ATOM 810 C CA . SER A 1 100 ? 6.286 -6.126 -8.986 1.00 92.25 100 SER A CA 1
ATOM 811 C C . SER A 1 100 ? 6.423 -6.820 -10.340 1.00 92.25 100 SER A C 1
ATOM 813 O O . SER A 1 100 ? 6.002 -7.968 -10.522 1.00 92.25 100 SER A O 1
ATOM 815 N N . VAL A 1 101 ? 7.025 -6.132 -11.303 1.00 91.31 101 VAL A N 1
ATOM 816 C CA . VAL A 1 101 ? 7.457 -6.703 -12.585 1.00 91.31 101 VAL A CA 1
ATOM 817 C C . VAL A 1 101 ? 8.911 -6.336 -12.820 1.00 91.31 101 VAL A C 1
ATOM 819 O O . VAL A 1 101 ? 9.354 -5.270 -12.404 1.00 91.31 101 VAL A O 1
ATOM 822 N N . TYR A 1 102 ? 9.668 -7.188 -13.500 1.00 92.12 102 TYR A N 1
ATOM 823 C CA . TYR A 1 102 ? 11.028 -6.823 -13.877 1.00 92.12 102 TYR A CA 1
ATOM 824 C C . TYR A 1 102 ? 11.013 -5.740 -14.951 1.00 92.12 102 TYR A C 1
ATOM 826 O O . TYR A 1 102 ? 10.124 -5.722 -15.807 1.00 92.12 102 TYR A O 1
ATOM 834 N N . TYR A 1 103 ? 12.014 -4.865 -14.944 1.00 92.75 103 TYR A N 1
ATOM 835 C CA . TYR A 1 103 ? 12.231 -3.928 -16.039 1.00 92.75 103 TYR A CA 1
ATOM 836 C C . TYR A 1 103 ? 13.650 -4.005 -16.600 1.00 92.75 103 TYR A C 1
ATOM 838 O O . TYR A 1 103 ? 14.603 -4.414 -15.937 1.00 92.75 103 TYR A O 1
ATOM 846 N N . LEU A 1 104 ? 13.780 -3.566 -17.849 1.00 92.38 104 LEU A N 1
ATOM 847 C CA . LEU A 1 104 ? 15.039 -3.366 -18.550 1.00 92.38 104 LEU A CA 1
ATOM 848 C C . LEU A 1 104 ? 15.234 -1.861 -18.812 1.00 92.38 104 LEU A C 1
ATOM 850 O O . LEU A 1 104 ? 14.308 -1.203 -19.292 1.00 92.38 104 LEU A O 1
ATOM 854 N N . PRO A 1 105 ? 16.420 -1.293 -18.533 1.00 90.19 105 PRO A N 1
ATOM 855 C CA . PRO A 1 105 ? 16.723 0.121 -18.777 1.00 90.19 105 PRO A CA 1
ATOM 856 C C . PRO A 1 105 ? 16.620 0.557 -20.241 1.00 90.19 105 PRO A C 1
ATOM 858 O O . PRO A 1 105 ? 16.432 1.734 -20.531 1.00 90.19 105 PRO A O 1
ATOM 861 N N . SER A 1 106 ? 16.818 -0.374 -21.173 1.00 87.12 106 SER A N 1
ATOM 862 C CA . SER A 1 106 ? 16.746 -0.128 -22.610 1.00 87.12 106 SER A CA 1
ATOM 863 C C . SER A 1 106 ? 16.341 -1.398 -23.352 1.00 87.12 106 SER A C 1
ATOM 865 O O . SER A 1 106 ? 16.477 -2.507 -22.834 1.00 87.12 106 SER A O 1
ATOM 867 N N . GLU A 1 107 ? 15.862 -1.241 -24.585 1.00 85.25 107 GLU A N 1
ATOM 868 C CA . GLU A 1 107 ? 15.382 -2.353 -25.411 1.00 85.25 107 GLU A CA 1
ATOM 869 C C . GLU A 1 107 ? 16.464 -3.418 -25.627 1.00 85.25 107 GLU A C 1
ATOM 871 O O . GLU A 1 107 ? 16.200 -4.614 -25.525 1.00 85.25 107 GLU A O 1
ATOM 876 N N . ASN A 1 108 ? 17.706 -2.982 -25.842 1.00 82.94 108 ASN A N 1
ATOM 877 C CA . ASN A 1 108 ? 18.856 -3.848 -26.104 1.00 82.94 108 ASN A CA 1
ATOM 878 C C . ASN A 1 108 ? 19.656 -4.193 -24.838 1.00 82.94 108 ASN A C 1
ATOM 880 O O . ASN A 1 108 ? 20.770 -4.707 -24.933 1.00 82.94 108 ASN A O 1
ATOM 884 N N . TYR A 1 109 ? 19.121 -3.900 -23.649 1.00 82.81 109 TYR A N 1
ATOM 885 C CA . TYR A 1 109 ? 19.787 -4.252 -22.403 1.00 82.81 109 TYR A CA 1
ATOM 886 C C . TYR A 1 109 ? 19.826 -5.771 -22.235 1.00 82.81 109 TYR A C 1
ATOM 888 O O . TYR A 1 109 ? 18.795 -6.445 -22.284 1.00 82.81 109 TYR A O 1
ATOM 896 N N . THR A 1 110 ? 21.030 -6.290 -22.013 1.00 77.44 110 THR A N 1
ATOM 897 C CA . THR A 1 110 ? 21.251 -7.674 -21.597 1.00 77.44 110 THR A CA 1
ATOM 898 C C . THR A 1 110 ? 21.770 -7.626 -20.165 1.00 77.44 110 THR A C 1
ATOM 900 O O . THR A 1 110 ? 22.788 -6.967 -19.935 1.00 77.44 110 THR A O 1
ATOM 903 N N . PRO A 1 111 ? 21.071 -8.239 -19.195 1.00 71.31 111 PRO A N 1
ATOM 904 C CA . PRO A 1 111 ? 21.545 -8.260 -17.821 1.00 71.31 111 PRO A CA 1
ATOM 905 C C . PRO A 1 111 ? 22.916 -8.952 -17.753 1.00 71.31 111 PRO A C 1
ATOM 907 O O . PRO A 1 111 ? 23.097 -9.979 -18.409 1.00 71.31 111 PRO A O 1
ATOM 910 N N . PRO A 1 112 ? 23.881 -8.406 -16.992 1.00 74.06 112 PRO A N 1
ATOM 911 C CA . PRO A 1 112 ? 25.130 -9.101 -16.706 1.00 74.06 112 PRO A CA 1
ATOM 912 C C . PRO A 1 112 ? 24.856 -10.466 -16.065 1.00 74.06 112 PRO A C 1
ATOM 914 O O . PRO A 1 112 ? 23.925 -10.597 -15.265 1.00 74.06 112 PRO A O 1
ATOM 917 N N . ASP A 1 113 ? 25.672 -11.470 -16.391 1.00 71.06 113 ASP A N 1
ATOM 918 C CA . ASP A 1 113 ? 25.518 -12.821 -15.846 1.00 71.06 113 ASP A CA 1
ATOM 919 C C . ASP A 1 113 ? 25.481 -12.798 -14.309 1.00 71.06 113 ASP A C 1
ATOM 921 O O . ASP A 1 113 ? 26.416 -12.347 -13.648 1.00 71.06 113 ASP A O 1
ATOM 925 N N . GLY A 1 114 ? 24.382 -13.301 -13.742 1.00 68.88 114 GLY A N 1
ATOM 926 C CA . GLY A 1 114 ? 24.181 -13.404 -12.296 1.00 68.88 114 GLY A CA 1
ATOM 927 C C . GLY A 1 114 ? 23.625 -12.153 -11.603 1.00 68.88 114 GLY A C 1
ATOM 928 O O . GLY A 1 114 ? 23.367 -12.222 -10.401 1.00 68.88 114 GLY A O 1
ATOM 929 N N . GLU A 1 115 ? 23.389 -11.039 -12.307 1.00 76.44 115 GLU A N 1
ATOM 930 C CA . GLU A 1 115 ? 22.689 -9.889 -11.718 1.00 76.44 115 GLU A CA 1
ATOM 931 C C . GLU A 1 115 ? 21.165 -10.071 -11.741 1.00 76.44 115 GLU A C 1
ATOM 933 O O . GLU A 1 115 ? 20.561 -10.388 -12.767 1.00 76.44 115 GLU A O 1
ATOM 938 N N . ALA A 1 116 ? 20.527 -9.821 -10.594 1.00 79.56 116 ALA A N 1
ATOM 939 C CA . ALA A 1 116 ? 19.075 -9.769 -10.500 1.00 79.56 116 ALA A CA 1
ATOM 940 C C . ALA A 1 116 ? 18.536 -8.552 -11.265 1.00 79.56 116 ALA A C 1
ATOM 942 O O . ALA A 1 116 ? 19.048 -7.437 -11.133 1.00 79.56 116 ALA A O 1
ATOM 943 N N . LEU A 1 117 ? 17.480 -8.770 -12.049 1.00 86.56 117 LEU A N 1
ATOM 944 C CA . LEU A 1 117 ? 16.794 -7.685 -12.737 1.00 86.56 117 LEU A CA 1
ATOM 945 C C . LEU A 1 117 ? 16.112 -6.755 -11.723 1.00 86.56 117 LEU A C 1
ATOM 947 O O . LEU A 1 117 ? 15.531 -7.239 -10.747 1.00 86.56 117 LEU A O 1
ATOM 951 N N . PRO A 1 118 ? 16.161 -5.433 -11.950 1.00 90.81 118 PRO A N 1
ATOM 952 C CA . PRO A 1 118 ? 15.489 -4.476 -11.087 1.00 90.81 118 PRO A CA 1
ATOM 953 C C . PRO A 1 118 ? 13.969 -4.522 -11.283 1.00 90.81 118 PRO A C 1
ATOM 955 O O . PRO A 1 118 ? 13.478 -4.925 -12.346 1.00 90.81 118 PRO A O 1
ATOM 958 N N . ASN A 1 119 ? 13.218 -4.102 -10.262 1.00 93.31 119 ASN A N 1
ATOM 959 C CA . ASN A 1 119 ? 11.759 -4.170 -10.274 1.00 93.31 119 ASN A CA 1
ATOM 960 C C . ASN A 1 119 ? 11.120 -2.807 -10.538 1.00 93.31 119 ASN A C 1
ATOM 962 O O . ASN A 1 119 ? 11.525 -1.776 -10.000 1.00 93.31 119 ASN A O 1
ATOM 966 N N . LEU A 1 120 ? 10.069 -2.828 -11.349 1.00 94.56 120 LEU A N 1
ATOM 967 C CA . LEU A 1 120 ? 9.062 -1.790 -11.430 1.00 94.56 120 LEU A CA 1
ATOM 968 C C . LEU A 1 120 ? 7.899 -2.244 -10.550 1.00 94.56 120 LEU A C 1
ATOM 970 O O . LEU A 1 120 ? 7.277 -3.278 -10.804 1.00 94.56 120 LEU A O 1
ATOM 974 N N . ILE A 1 121 ? 7.639 -1.489 -9.492 1.00 94.81 121 ILE A N 1
ATOM 975 C CA . ILE A 1 121 ? 6.704 -1.839 -8.432 1.00 94.81 121 ILE A CA 1
ATOM 976 C C . ILE A 1 121 ? 5.513 -0.885 -8.511 1.00 94.81 121 ILE A C 1
ATOM 978 O O . ILE A 1 121 ? 5.630 0.315 -8.273 1.00 94.81 121 ILE A O 1
ATOM 982 N N . GLY A 1 122 ? 4.352 -1.419 -8.866 1.00 94.69 122 GLY A N 1
ATOM 983 C CA . GLY A 1 122 ? 3.084 -0.700 -8.861 1.00 94.69 122 GLY A CA 1
ATOM 984 C C . GLY A 1 122 ? 2.475 -0.733 -7.473 1.00 94.69 122 GLY A C 1
ATOM 985 O O . GLY A 1 122 ? 2.218 -1.820 -6.951 1.00 94.69 122 GLY A O 1
ATOM 986 N N . ILE A 1 123 ? 2.222 0.435 -6.893 1.00 94.69 123 ILE A N 1
ATOM 987 C CA . ILE A 1 123 ? 1.617 0.580 -5.568 1.00 94.69 123 ILE A CA 1
ATOM 988 C C . ILE A 1 123 ? 0.412 1.513 -5.619 1.00 94.69 123 ILE A C 1
ATOM 990 O O . ILE A 1 123 ? 0.411 2.493 -6.360 1.00 94.69 123 ILE A O 1
ATOM 994 N N . SER A 1 124 ? -0.621 1.231 -4.826 1.00 92.69 124 SER A N 1
ATOM 995 C CA . SER A 1 124 ? -1.736 2.180 -4.664 1.00 92.69 124 SER A CA 1
ATOM 996 C C . SER A 1 124 ? -1.427 3.273 -3.639 1.00 92.69 124 SER A C 1
ATOM 998 O O . SER A 1 124 ? -1.983 4.361 -3.721 1.00 92.69 124 SER A O 1
ATOM 1000 N N . ARG A 1 125 ? -0.553 2.988 -2.663 1.00 92.06 125 ARG A N 1
ATOM 1001 C CA . ARG A 1 125 ? -0.129 3.899 -1.585 1.00 92.06 125 ARG A CA 1
ATOM 1002 C C . ARG A 1 125 ? 1.285 3.553 -1.134 1.00 92.06 125 ARG A C 1
ATOM 1004 O O . ARG A 1 125 ? 1.691 2.396 -1.252 1.00 92.06 125 ARG A O 1
ATOM 1011 N N . THR A 1 126 ? 2.009 4.505 -0.547 1.00 89.56 126 THR A N 1
ATOM 1012 C CA . THR A 1 126 ? 3.398 4.273 -0.094 1.00 89.56 126 THR A CA 1
ATOM 1013 C C . THR A 1 126 ? 3.488 3.185 0.976 1.00 89.56 126 THR A C 1
ATOM 1015 O O . THR A 1 126 ? 4.413 2.376 0.964 1.00 89.56 126 THR A O 1
ATOM 1018 N N . LYS A 1 127 ? 2.461 3.077 1.831 1.00 89.00 127 LYS A N 1
ATOM 1019 C CA . LYS A 1 127 ? 2.337 2.033 2.861 1.00 89.00 127 LYS A CA 1
ATOM 1020 C C . LYS A 1 127 ? 2.253 0.598 2.319 1.00 89.00 127 LYS A C 1
ATOM 1022 O O . LYS A 1 127 ? 2.380 -0.352 3.093 1.00 89.00 127 LYS A O 1
ATOM 1027 N N . ALA A 1 128 ? 2.040 0.414 1.015 1.00 88.62 128 ALA A N 1
ATOM 1028 C CA . ALA A 1 128 ? 1.949 -0.910 0.409 1.00 88.62 128 ALA A CA 1
ATOM 1029 C C . ALA A 1 128 ? 3.288 -1.670 0.406 1.00 88.62 128 ALA A C 1
ATOM 1031 O O . ALA A 1 128 ? 3.276 -2.902 0.398 1.00 88.62 128 ALA A O 1
ATOM 1032 N N . ASP A 1 129 ? 4.429 -0.972 0.454 1.00 88.88 129 ASP A N 1
ATOM 1033 C CA . ASP A 1 129 ? 5.748 -1.600 0.552 1.00 88.88 129 ASP A CA 1
ATOM 1034 C C . ASP A 1 129 ? 6.503 -1.148 1.807 1.00 88.88 129 ASP A C 1
ATOM 1036 O O . ASP A 1 129 ? 6.702 0.040 2.052 1.00 88.88 129 ASP A O 1
ATOM 1040 N N . VAL A 1 130 ? 6.979 -2.119 2.592 1.00 85.12 130 VAL A N 1
ATOM 1041 C CA . VAL A 1 130 ? 7.752 -1.874 3.818 1.00 85.12 130 VAL A CA 1
ATOM 1042 C C . VAL A 1 130 ? 9.056 -1.128 3.510 1.00 85.12 130 VAL A C 1
ATOM 1044 O O . VAL A 1 130 ? 9.557 -0.377 4.343 1.00 85.12 130 VAL A O 1
ATOM 1047 N N . SER A 1 131 ? 9.605 -1.290 2.308 1.00 86.44 131 SER A N 1
ATOM 1048 C CA . SER A 1 131 ? 10.824 -0.623 1.835 1.00 86.44 131 SER A CA 1
ATOM 1049 C C . SER A 1 131 ? 10.677 0.895 1.726 1.00 86.44 131 SER A C 1
ATOM 1051 O O . SER A 1 131 ? 11.684 1.592 1.731 1.00 86.44 131 SER A O 1
ATOM 1053 N N . LEU A 1 132 ? 9.444 1.403 1.644 1.00 86.56 132 LEU A N 1
ATOM 1054 C CA . LEU A 1 132 ? 9.128 2.832 1.620 1.00 86.56 132 LEU A CA 1
ATOM 1055 C C . LEU A 1 132 ? 8.751 3.385 3.000 1.00 86.56 132 LEU A C 1
ATOM 1057 O O . LEU A 1 132 ? 8.557 4.589 3.148 1.00 86.56 132 LEU A O 1
ATOM 1061 N N . LEU A 1 133 ? 8.641 2.526 4.017 1.00 86.44 133 LEU A N 1
ATOM 1062 C CA . LEU A 1 133 ? 8.224 2.942 5.348 1.00 86.44 133 LEU A CA 1
ATOM 1063 C C . LEU A 1 133 ? 9.390 3.540 6.156 1.00 86.44 133 LEU A C 1
ATOM 1065 O O . LEU A 1 133 ? 10.508 3.012 6.115 1.00 86.44 133 LEU A O 1
ATOM 1069 N N . PRO A 1 134 ? 9.119 4.538 7.022 1.00 82.19 134 PRO A N 1
ATOM 1070 C CA . PRO A 1 134 ? 10.125 5.120 7.918 1.00 82.19 134 PRO A CA 1
ATOM 1071 C C . PRO A 1 134 ? 10.818 4.103 8.834 1.00 82.19 134 PRO A C 1
ATOM 1073 O O . PRO A 1 134 ? 11.968 4.297 9.224 1.00 82.19 134 PRO A O 1
ATOM 1076 N N . VAL A 1 135 ? 10.149 2.986 9.151 1.00 81.44 135 VAL A N 1
ATOM 1077 C CA . VAL A 1 135 ? 10.716 1.870 9.935 1.00 81.44 135 VAL A CA 1
ATOM 1078 C C . VAL A 1 135 ? 11.984 1.311 9.280 1.00 81.44 135 VAL A C 1
ATOM 1080 O O . VAL A 1 135 ? 12.936 0.958 9.974 1.00 81.44 135 VAL A O 1
ATOM 1083 N N . ASN A 1 136 ? 12.041 1.318 7.947 1.00 80.81 136 ASN A N 1
ATOM 1084 C CA . ASN A 1 136 ? 13.207 0.914 7.167 1.00 80.81 136 ASN A CA 1
ATOM 1085 C C . ASN A 1 136 ? 14.145 2.083 6.838 1.00 80.81 136 ASN A C 1
ATOM 1087 O O . ASN A 1 136 ? 14.967 1.972 5.930 1.00 80.81 136 ASN A O 1
ATOM 1091 N N . LYS A 1 137 ? 14.049 3.202 7.571 1.00 80.06 137 LYS A N 1
ATOM 1092 C CA . LYS A 1 137 ? 14.817 4.438 7.336 1.00 80.06 137 LYS A CA 1
ATOM 1093 C C . LYS A 1 137 ? 14.654 4.991 5.917 1.00 80.06 137 LYS A C 1
ATOM 1095 O O . LYS A 1 137 ? 15.541 5.687 5.427 1.00 80.06 137 LYS A O 1
ATOM 1100 N N . ALA A 1 138 ? 13.548 4.649 5.262 1.00 85.81 138 ALA A N 1
ATOM 1101 C CA . ALA A 1 138 ? 13.180 5.222 3.987 1.00 85.81 138 ALA A CA 1
ATOM 1102 C C . ALA A 1 138 ? 12.474 6.555 4.232 1.00 85.81 138 ALA A C 1
ATOM 1104 O O . ALA A 1 138 ? 11.554 6.656 5.044 1.00 85.81 138 ALA A O 1
ATOM 1105 N N . GLU A 1 139 ? 12.939 7.576 3.533 1.00 88.94 139 GLU A N 1
ATOM 1106 C CA . GLU A 1 139 ? 12.357 8.907 3.488 1.00 88.94 139 GLU A CA 1
ATOM 1107 C C . GLU A 1 139 ? 12.065 9.222 2.026 1.00 88.94 139 GLU A C 1
ATOM 1109 O O . GLU A 1 139 ? 12.914 8.995 1.158 1.00 88.94 139 GLU A O 1
ATOM 1114 N N . ILE A 1 140 ? 10.851 9.697 1.759 1.00 91.81 140 ILE A N 1
ATOM 1115 C CA . ILE A 1 140 ? 10.404 10.072 0.422 1.00 91.81 140 ILE A CA 1
ATOM 1116 C C . ILE A 1 140 ? 10.429 11.593 0.330 1.00 91.81 140 ILE A C 1
ATOM 1118 O O . ILE A 1 140 ? 9.786 12.285 1.117 1.00 91.81 140 ILE A O 1
ATOM 1122 N N . THR A 1 141 ? 11.144 12.109 -0.661 1.00 92.75 141 THR A N 1
ATOM 1123 C CA . THR A 1 141 ? 11.173 13.530 -0.997 1.00 92.75 141 THR A CA 1
ATOM 1124 C C . THR A 1 141 ? 10.482 13.725 -2.338 1.00 92.75 141 THR A C 1
ATOM 1126 O O . THR A 1 141 ? 11.003 13.310 -3.374 1.00 92.75 141 THR A O 1
ATOM 1129 N N . TYR A 1 142 ? 9.307 14.350 -2.316 1.00 93.06 142 TYR A N 1
ATOM 1130 C CA . TYR A 1 142 ? 8.577 14.724 -3.526 1.00 93.06 142 TYR A CA 1
ATOM 1131 C C . TYR A 1 142 ? 9.131 16.021 -4.121 1.00 93.06 142 TYR A C 1
ATOM 1133 O O . TYR A 1 142 ? 9.599 16.907 -3.403 1.00 93.06 142 TYR A O 1
ATOM 1141 N N . TYR A 1 143 ? 9.089 16.127 -5.445 1.00 92.19 143 TYR A N 1
ATOM 1142 C CA . TYR A 1 143 ? 9.397 17.358 -6.167 1.00 92.19 143 TYR A CA 1
ATOM 1143 C C . TYR A 1 143 ? 8.227 18.345 -6.089 1.00 92.19 143 TYR A C 1
ATOM 1145 O O . TYR A 1 143 ? 7.122 17.998 -5.673 1.00 92.19 143 TYR A O 1
ATOM 1153 N N . GLU A 1 144 ? 8.468 19.596 -6.491 1.00 83.00 144 GLU A N 1
ATOM 1154 C CA . GLU A 1 144 ? 7.462 20.657 -6.407 1.00 83.00 144 GLU A CA 1
ATOM 1155 C C . GLU A 1 144 ? 6.146 20.261 -7.098 1.00 83.00 144 GLU A C 1
ATOM 1157 O O . GLU A 1 144 ? 6.138 19.824 -8.252 1.00 83.00 144 GLU A O 1
ATOM 1162 N N . ASN A 1 145 ? 5.029 20.491 -6.397 1.00 87.38 145 ASN A N 1
ATOM 1163 C CA . ASN A 1 145 ? 3.649 20.185 -6.805 1.00 87.38 145 ASN A CA 1
ATOM 1164 C C . ASN A 1 145 ? 3.243 18.703 -6.767 1.00 87.38 145 ASN A C 1
ATOM 1166 O O . ASN A 1 145 ? 2.179 18.364 -7.286 1.00 87.38 145 ASN A O 1
ATOM 1170 N N . TYR A 1 146 ? 4.048 17.835 -6.151 1.00 90.44 146 TYR A N 1
ATOM 1171 C CA . TYR A 1 146 ? 3.694 16.434 -5.935 1.00 90.44 146 TYR A CA 1
ATOM 1172 C C . TYR A 1 146 ? 3.652 16.076 -4.449 1.00 90.44 146 TYR A C 1
ATOM 1174 O O . TYR A 1 146 ? 4.381 16.633 -3.630 1.00 90.44 146 TYR A O 1
ATOM 1182 N N . ASP A 1 147 ? 2.796 15.114 -4.125 1.00 90.69 147 ASP A N 1
ATOM 1183 C CA . ASP A 1 147 ? 2.676 14.489 -2.813 1.00 90.69 147 ASP A CA 1
ATOM 1184 C C . ASP A 1 147 ? 2.251 13.014 -2.972 1.00 90.69 147 ASP A C 1
ATOM 1186 O O . ASP A 1 147 ? 2.186 12.477 -4.082 1.00 90.69 147 ASP A O 1
ATOM 1190 N N . GLU A 1 148 ? 1.957 12.340 -1.858 1.00 87.75 148 GLU A N 1
ATOM 1191 C CA . GLU A 1 148 ? 1.534 10.936 -1.862 1.00 87.75 148 GLU A CA 1
ATOM 1192 C C . GLU A 1 148 ? 0.241 10.681 -2.659 1.00 87.75 148 GLU A C 1
ATOM 1194 O O . GLU A 1 148 ? 0.073 9.588 -3.207 1.00 87.75 148 GLU A O 1
ATOM 1199 N N . SER A 1 149 ? -0.650 11.671 -2.791 1.00 90.12 149 SER A N 1
ATOM 1200 C CA . SER A 1 149 ? -1.914 11.511 -3.525 1.00 90.12 149 SER A CA 1
ATOM 1201 C C . SER A 1 149 ? -1.699 11.207 -5.006 1.00 90.12 149 SER A C 1
ATOM 1203 O O . SER A 1 149 ? -2.574 10.628 -5.649 1.00 90.12 149 SER A O 1
ATOM 1205 N N . ALA A 1 150 ? -0.510 11.501 -5.536 1.00 88.88 150 ALA A N 1
ATOM 1206 C CA . ALA A 1 150 ? -0.140 11.183 -6.903 1.00 88.88 150 ALA A CA 1
ATOM 1207 C C . ALA A 1 150 ? -0.287 9.671 -7.201 1.00 88.88 150 ALA A C 1
ATOM 1209 O O . ALA A 1 150 ? -0.745 9.301 -8.283 1.00 88.88 150 ALA A O 1
ATOM 1210 N N . PHE A 1 151 ? -0.020 8.794 -6.222 1.00 88.38 151 PHE A N 1
ATOM 1211 C CA . PHE A 1 151 ? -0.178 7.334 -6.355 1.00 88.38 151 PHE A CA 1
ATOM 1212 C C . PHE A 1 151 ? -1.631 6.846 -6.418 1.00 88.38 151 PHE A C 1
ATOM 1214 O O . PHE A 1 151 ? -1.873 5.706 -6.814 1.00 88.38 151 PHE A O 1
ATOM 1221 N N . LEU A 1 152 ? -2.593 7.706 -6.073 1.00 87.31 152 LEU A N 1
ATOM 1222 C CA . LEU A 1 152 ? -4.023 7.433 -6.226 1.00 87.31 152 LEU A CA 1
ATOM 1223 C C . LEU A 1 152 ? -4.529 7.751 -7.641 1.00 87.31 152 LEU A C 1
ATOM 1225 O O . LEU A 1 152 ? -5.665 7.412 -7.970 1.00 87.31 152 LEU A O 1
ATOM 1229 N N . SER A 1 153 ? -3.707 8.405 -8.467 1.00 87.25 153 SER A N 1
ATOM 1230 C CA . SER A 1 153 ? -4.037 8.730 -9.855 1.00 87.25 153 SER A CA 1
ATOM 1231 C C . SER A 1 153 ? -3.629 7.622 -10.831 1.00 87.25 153 SER A C 1
ATOM 1233 O O . SER A 1 153 ? -2.884 6.700 -10.498 1.00 87.25 153 SER A O 1
ATOM 1235 N N . ASP A 1 154 ? -4.099 7.744 -12.065 1.00 87.62 154 ASP A N 1
ATOM 1236 C CA . ASP A 1 154 ? -3.692 6.959 -13.232 1.00 87.62 154 ASP A CA 1
ATOM 1237 C C . ASP A 1 154 ? -2.547 7.618 -14.024 1.00 87.62 154 ASP A C 1
ATOM 1239 O O . ASP A 1 154 ? -2.273 7.238 -15.157 1.00 87.62 154 ASP A O 1
ATOM 1243 N N . SER A 1 155 ? -1.862 8.603 -13.436 1.00 91.00 155 SER A N 1
ATOM 1244 C CA . SER A 1 155 ? -0.787 9.324 -14.119 1.00 91.00 155 SER A CA 1
ATOM 1245 C C . SER A 1 155 ? 0.457 8.453 -14.330 1.00 91.00 155 SER A C 1
ATOM 1247 O O . SER A 1 155 ? 0.864 7.693 -13.450 1.00 91.00 155 SER A O 1
ATOM 1249 N N . ASP A 1 156 ? 1.144 8.666 -15.453 1.00 93.62 156 ASP A N 1
ATOM 1250 C CA . ASP A 1 156 ? 2.444 8.063 -15.769 1.00 93.62 156 ASP A CA 1
ATOM 1251 C C . ASP A 1 156 ? 3.585 8.725 -14.978 1.00 93.62 156 ASP A C 1
ATOM 1253 O O . ASP A 1 156 ? 4.401 9.492 -15.499 1.00 93.62 156 ASP A O 1
ATOM 1257 N N . ILE A 1 157 ? 3.627 8.457 -13.678 1.00 94.94 157 ILE A N 1
ATOM 1258 C CA . ILE A 1 157 ? 4.585 9.032 -12.727 1.00 94.94 157 ILE A CA 1
ATOM 1259 C C . ILE A 1 157 ? 5.336 7.936 -11.966 1.00 94.94 157 ILE A C 1
ATOM 1261 O O . ILE A 1 157 ? 4.896 6.787 -11.895 1.00 94.94 157 ILE A O 1
ATOM 1265 N N . CYS A 1 158 ? 6.474 8.282 -11.368 1.00 95.50 158 CYS A N 1
ATOM 1266 C CA . CYS A 1 158 ? 7.237 7.354 -10.545 1.00 95.50 158 CYS A CA 1
ATOM 1267 C C . CYS A 1 158 ? 8.083 8.019 -9.453 1.00 95.50 158 CYS A C 1
ATOM 1269 O O . CYS A 1 158 ? 8.532 9.161 -9.587 1.00 95.50 158 CYS A O 1
ATOM 1271 N N . LEU A 1 159 ? 8.379 7.240 -8.413 1.00 95.00 159 LEU A N 1
ATOM 1272 C CA . LEU A 1 159 ? 9.462 7.483 -7.465 1.00 95.00 159 LEU A CA 1
ATOM 1273 C C . LEU A 1 159 ? 10.652 6.587 -7.802 1.00 95.00 159 LEU A C 1
ATOM 1275 O O . LEU A 1 159 ? 10.499 5.395 -8.075 1.00 95.00 159 LEU A O 1
ATOM 1279 N N . VAL A 1 160 ? 11.847 7.158 -7.730 1.00 94.81 160 VAL A N 1
ATOM 1280 C CA . VAL A 1 160 ? 13.109 6.444 -7.962 1.00 94.81 160 VAL A CA 1
ATOM 1281 C C . VAL A 1 160 ? 13.997 6.514 -6.727 1.00 94.81 160 VAL A C 1
ATOM 1283 O O . VAL A 1 160 ? 13.821 7.381 -5.873 1.00 94.81 160 VAL A O 1
ATOM 1286 N N . SER A 1 161 ? 14.971 5.618 -6.602 1.00 93.25 161 SER A N 1
ATOM 1287 C CA . SER A 1 161 ? 15.925 5.730 -5.500 1.00 93.25 161 SER A CA 1
ATOM 1288 C C . SER A 1 161 ? 16.794 6.987 -5.660 1.00 93.25 161 SER A C 1
ATOM 1290 O O . SER A 1 161 ? 17.098 7.413 -6.779 1.00 93.25 161 SER A O 1
ATOM 1292 N N . ALA A 1 162 ? 17.264 7.556 -4.549 1.00 91.94 162 ALA A N 1
ATOM 1293 C CA . ALA A 1 162 ? 18.224 8.662 -4.592 1.00 91.94 162 ALA A CA 1
ATOM 1294 C C . ALA A 1 162 ? 19.510 8.294 -5.370 1.00 91.94 162 ALA A C 1
ATOM 1296 O O . ALA A 1 162 ? 20.046 9.112 -6.112 1.00 91.94 162 ALA A O 1
ATOM 1297 N N . LYS A 1 163 ? 19.971 7.036 -5.277 1.00 90.38 163 LYS A N 1
ATOM 1298 C CA . LYS A 1 163 ? 21.153 6.549 -6.014 1.00 90.38 163 LYS A CA 1
ATOM 1299 C C . LYS A 1 163 ? 20.927 6.509 -7.526 1.00 90.38 163 LYS A C 1
ATOM 1301 O O . LYS A 1 163 ? 21.840 6.840 -8.286 1.00 90.38 163 LYS A O 1
ATOM 1306 N N . LEU A 1 164 ? 19.719 6.134 -7.952 1.00 90.00 164 LEU A N 1
ATOM 1307 C CA . LEU A 1 164 ? 19.316 6.133 -9.356 1.00 90.00 164 LEU A CA 1
ATOM 1308 C C . LEU A 1 164 ? 19.234 7.568 -9.879 1.00 90.00 164 LEU A C 1
ATOM 1310 O O . LEU A 1 164 ? 19.806 7.856 -10.928 1.00 90.00 164 LEU A O 1
ATOM 1314 N N . ALA A 1 165 ? 18.608 8.475 -9.123 1.00 89.19 165 ALA A N 1
ATOM 1315 C CA . ALA A 1 165 ? 18.503 9.887 -9.493 1.00 89.19 165 ALA A CA 1
ATOM 1316 C C . ALA A 1 165 ? 19.874 10.571 -9.642 1.00 89.19 165 ALA A C 1
ATOM 1318 O O . ALA A 1 165 ? 20.075 11.368 -10.555 1.00 89.19 165 ALA A O 1
ATOM 1319 N N . GLU A 1 166 ? 20.845 10.213 -8.798 1.00 87.88 166 GLU A N 1
ATOM 1320 C CA . GLU A 1 166 ? 22.231 10.695 -8.879 1.00 87.88 166 GLU A CA 1
ATOM 1321 C C . GLU A 1 166 ? 23.064 10.013 -9.984 1.00 87.88 166 GLU A C 1
ATOM 1323 O O . GLU A 1 166 ? 24.232 10.356 -10.175 1.00 87.88 166 GLU A O 1
ATOM 1328 N N . GLY A 1 167 ? 22.507 9.027 -10.697 1.00 83.75 167 GLY A N 1
ATOM 1329 C CA . GLY A 1 167 ? 23.207 8.275 -11.742 1.00 83.75 167 GLY A CA 1
ATOM 1330 C C . GLY A 1 167 ? 24.322 7.363 -11.219 1.00 83.75 167 GLY A C 1
ATOM 1331 O O . GLY A 1 167 ? 25.226 7.005 -11.975 1.00 83.75 167 GLY A O 1
ATOM 1332 N N . LYS A 1 168 ? 24.288 6.999 -9.930 1.00 82.19 168 LYS A N 1
ATOM 1333 C CA . LYS A 1 168 ? 25.293 6.134 -9.286 1.00 82.19 168 LYS A CA 1
ATOM 1334 C C . LYS A 1 168 ? 25.008 4.644 -9.465 1.00 82.19 168 LYS A C 1
ATOM 1336 O O . LYS A 1 168 ? 25.918 3.833 -9.307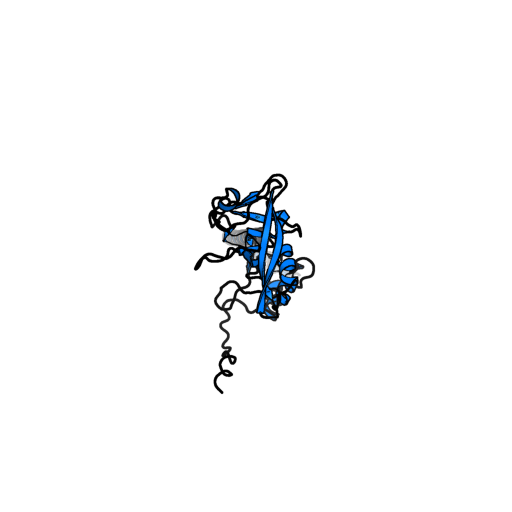 1.00 82.19 168 LYS A O 1
ATOM 1341 N N . SER A 1 169 ? 23.770 4.282 -9.785 1.00 79.38 169 SER A N 1
ATOM 1342 C CA . SER A 1 169 ? 23.370 2.896 -10.022 1.00 79.38 169 SER A CA 1
ATOM 1343 C C . SER A 1 169 ? 23.666 2.494 -11.470 1.00 79.38 169 SER A C 1
ATOM 1345 O O . SER A 1 169 ? 23.269 3.173 -12.415 1.00 79.38 169 SER A O 1
ATOM 1347 N N . THR A 1 170 ? 24.379 1.386 -11.660 1.00 77.06 170 THR A N 1
ATOM 1348 C CA . THR A 1 170 ? 24.612 0.800 -12.986 1.00 77.06 170 THR A CA 1
ATOM 1349 C C . THR A 1 170 ? 23.415 -0.052 -13.409 1.00 77.06 170 THR A C 1
ATOM 1351 O O . THR A 1 170 ? 22.766 -0.696 -12.582 1.00 77.06 170 THR A O 1
ATOM 1354 N N . GLY A 1 171 ? 23.117 -0.073 -14.711 1.00 77.12 171 GLY A N 1
ATOM 1355 C CA . GLY A 1 171 ? 21.990 -0.852 -15.232 1.00 77.12 171 GLY A CA 1
ATOM 1356 C C . GLY A 1 171 ? 20.622 -0.285 -14.839 1.00 77.12 171 GLY A C 1
ATOM 1357 O O . GLY A 1 171 ? 19.696 -1.052 -14.604 1.00 77.12 171 GLY A O 1
ATOM 1358 N N . THR A 1 172 ? 20.492 1.043 -14.766 1.00 83.50 172 THR A N 1
ATOM 1359 C CA . THR A 1 172 ? 19.231 1.767 -14.532 1.00 83.50 172 THR A CA 1
ATOM 1360 C C . THR A 1 172 ? 18.925 2.732 -15.687 1.00 83.50 172 THR A C 1
ATOM 1362 O O . THR A 1 172 ? 19.837 3.116 -16.433 1.00 83.50 172 THR A O 1
ATOM 1365 N N . PRO A 1 173 ? 17.650 3.111 -15.899 1.00 86.56 173 PRO A N 1
ATOM 1366 C CA . PRO A 1 173 ? 17.288 4.110 -16.896 1.00 86.56 173 PRO A CA 1
ATOM 1367 C C . PRO A 1 173 ? 17.849 5.480 -16.508 1.00 86.56 173 PRO A C 1
ATOM 1369 O O . PRO A 1 173 ? 17.944 5.826 -15.331 1.00 86.56 173 PRO A O 1
ATOM 1372 N N . ARG A 1 174 ? 18.208 6.281 -17.515 1.00 87.25 174 ARG A N 1
ATOM 1373 C CA . ARG A 1 174 ? 18.619 7.673 -17.305 1.00 87.25 174 ARG A CA 1
ATOM 1374 C C . ARG A 1 174 ? 17.394 8.574 -17.270 1.00 87.25 174 ARG A C 1
ATOM 1376 O O . ARG A 1 174 ? 16.498 8.416 -18.096 1.00 87.25 174 ARG A O 1
ATOM 1383 N N . ILE A 1 175 ? 17.408 9.531 -16.349 1.00 90.31 175 ILE A N 1
ATOM 1384 C CA . ILE A 1 175 ? 16.432 10.616 -16.311 1.00 90.31 175 ILE A CA 1
ATOM 1385 C C . ILE A 1 175 ? 16.783 11.591 -17.439 1.00 90.31 175 ILE A C 1
ATOM 1387 O O . ILE A 1 175 ? 17.935 12.023 -17.561 1.00 90.31 175 ILE A O 1
ATOM 1391 N N . ASP A 1 176 ? 15.818 11.881 -18.305 1.00 90.19 176 ASP A N 1
ATOM 1392 C CA . ASP A 1 176 ? 15.968 12.867 -19.366 1.00 90.19 176 ASP A CA 1
ATOM 1393 C C . ASP A 1 176 ? 15.941 14.304 -18.813 1.00 90.19 176 ASP A C 1
ATOM 1395 O O . ASP A 1 176 ? 15.752 14.547 -17.621 1.00 90.19 176 ASP A O 1
ATOM 1399 N N . LYS A 1 177 ? 16.168 15.289 -19.688 1.00 87.62 177 LYS A N 1
ATOM 1400 C CA . LYS A 1 177 ? 16.201 16.706 -19.287 1.00 87.62 177 LYS A CA 1
ATOM 1401 C C . LYS A 1 177 ? 14.850 17.221 -18.788 1.00 87.62 177 LYS A C 1
ATOM 1403 O O . LYS A 1 177 ? 14.827 18.212 -18.066 1.00 87.62 177 LYS A O 1
ATOM 1408 N N . ASP A 1 178 ? 13.766 16.555 -19.173 1.00 88.31 178 ASP A N 1
ATOM 1409 C CA . ASP A 1 178 ? 12.394 16.917 -18.832 1.00 88.31 178 ASP A CA 1
ATOM 1410 C C . ASP A 1 178 ? 11.905 16.171 -17.572 1.00 88.31 178 ASP A C 1
ATOM 1412 O O . ASP A 1 178 ? 10.758 16.342 -17.151 1.00 88.31 178 ASP A O 1
ATOM 1416 N N . GLY A 1 179 ? 12.771 15.360 -16.950 1.00 90.62 179 GLY A N 1
ATOM 1417 C CA . GLY A 1 179 ? 12.483 14.614 -15.728 1.00 90.62 179 GLY A CA 1
ATOM 1418 C C . GLY A 1 179 ? 11.774 13.277 -15.952 1.00 90.62 179 GLY A C 1
ATOM 1419 O O . GLY A 1 179 ? 11.194 12.745 -15.009 1.00 90.62 179 GLY A O 1
ATOM 1420 N N . TYR A 1 180 ? 11.788 12.719 -17.163 1.00 94.38 180 TYR A N 1
ATOM 1421 C CA . TYR A 1 180 ? 11.196 11.413 -17.461 1.00 94.38 180 TYR A CA 1
ATOM 1422 C C . TYR A 1 180 ? 12.244 10.309 -17.537 1.00 94.38 180 TYR A C 1
ATOM 1424 O O . TYR A 1 180 ? 13.390 10.518 -17.929 1.00 94.38 180 TYR A O 1
ATOM 1432 N N . ILE A 1 181 ? 11.814 9.094 -17.229 1.00 94.19 181 ILE A N 1
ATOM 1433 C CA . ILE A 1 181 ? 12.545 7.861 -17.496 1.00 94.19 181 ILE A CA 1
ATOM 1434 C C . ILE A 1 181 ? 11.800 7.051 -18.550 1.00 94.19 181 ILE A C 1
ATOM 1436 O O . ILE A 1 181 ? 10.572 7.022 -18.581 1.00 94.19 181 ILE A O 1
ATOM 1440 N N . THR A 1 182 ? 12.551 6.381 -19.419 1.00 93.94 182 THR A N 1
ATOM 1441 C CA . THR A 1 182 ? 12.009 5.379 -20.343 1.00 93.94 182 THR A CA 1
ATOM 1442 C C . THR A 1 182 ? 12.626 4.034 -20.000 1.00 93.94 182 THR A C 1
ATOM 1444 O O . THR A 1 182 ? 13.846 3.927 -19.885 1.00 93.94 182 THR A O 1
ATOM 1447 N N . LEU A 1 183 ? 11.785 3.026 -19.815 1.00 94.50 183 LEU A N 1
ATOM 1448 C CA . LEU A 1 183 ? 12.168 1.664 -19.458 1.00 94.50 183 LEU A CA 1
ATOM 1449 C C . LEU A 1 183 ? 11.283 0.665 -20.199 1.00 94.50 183 LEU A C 1
ATOM 1451 O O . LEU A 1 183 ? 10.290 1.041 -20.817 1.00 94.50 183 LEU A O 1
ATOM 1455 N N . TYR A 1 184 ? 11.640 -0.611 -20.134 1.00 92.75 184 TYR A N 1
ATOM 1456 C CA . TYR A 1 184 ? 10.876 -1.686 -20.752 1.00 92.75 184 TYR A CA 1
ATOM 1457 C C . TYR A 1 184 ? 10.467 -2.688 -19.683 1.00 92.75 184 TYR A C 1
ATOM 1459 O O . TYR A 1 184 ? 11.329 -3.371 -19.133 1.00 92.75 184 TYR A O 1
ATOM 1467 N N . ALA A 1 185 ? 9.175 -2.802 -19.386 1.00 91.00 185 ALA A N 1
ATOM 1468 C CA . ALA A 1 185 ? 8.692 -3.880 -18.534 1.00 91.00 185 ALA A CA 1
ATOM 1469 C C . ALA A 1 185 ? 8.917 -5.221 -19.239 1.00 91.00 185 ALA A C 1
ATOM 1471 O O . ALA A 1 185 ? 8.583 -5.383 -20.414 1.00 91.00 185 ALA A O 1
ATOM 1472 N N . TYR A 1 186 ? 9.509 -6.164 -18.518 1.00 88.94 186 TYR A N 1
ATOM 1473 C CA . TYR A 1 186 ? 9.865 -7.485 -19.007 1.00 88.94 186 TYR A CA 1
ATOM 1474 C C . TYR A 1 186 ? 8.855 -8.494 -18.468 1.00 88.94 186 TYR A C 1
ATOM 1476 O O . TYR A 1 186 ? 8.919 -8.903 -17.307 1.00 88.94 186 TYR A O 1
ATOM 1484 N N . ILE A 1 187 ? 7.876 -8.831 -19.306 1.00 86.31 187 ILE A N 1
ATOM 1485 C CA . ILE A 1 187 ? 6.696 -9.614 -18.927 1.00 86.31 187 ILE A CA 1
ATOM 1486 C C . ILE A 1 187 ? 6.621 -10.914 -19.725 1.00 86.31 187 ILE A C 1
ATOM 1488 O O . ILE A 1 187 ? 7.005 -10.959 -20.890 1.00 86.31 187 ILE A O 1
ATOM 1492 N N . GLU A 1 188 ? 6.101 -11.967 -19.102 1.00 82.06 188 GLU A N 1
ATOM 1493 C CA . GLU A 1 188 ? 5.864 -13.259 -19.751 1.00 82.06 188 GLU A CA 1
ATOM 1494 C C . GLU A 1 188 ? 4.447 -13.312 -20.348 1.00 82.06 188 GLU A C 1
ATOM 1496 O O . GLU A 1 188 ? 3.464 -13.016 -19.659 1.00 82.06 188 GLU A O 1
ATOM 1501 N N . LEU A 1 189 ? 4.347 -13.690 -21.625 1.00 74.50 189 LEU A N 1
ATOM 1502 C CA . LEU A 1 189 ? 3.092 -13.835 -22.365 1.00 74.50 189 LEU A CA 1
ATOM 1503 C C . LEU A 1 189 ? 2.399 -15.192 -22.167 1.00 74.50 189 LEU A C 1
ATOM 1505 O O . LEU A 1 189 ? 2.958 -16.150 -21.637 1.00 74.50 189 LEU A O 1
ATOM 1509 N N . VAL A 1 190 ? 1.191 -15.311 -22.737 1.00 68.62 190 VAL A N 1
ATOM 1510 C CA . VAL A 1 190 ? 0.447 -16.580 -22.927 1.00 68.62 190 VAL A CA 1
ATOM 1511 C C . VAL A 1 190 ? 1.200 -17.621 -23.725 1.00 68.62 190 VAL A C 1
ATOM 1513 O O . VAL A 1 190 ? 1.129 -18.807 -23.404 1.00 68.62 190 VAL A O 1
ATOM 1516 N N . SER A 1 191 ? 2.000 -17.188 -24.689 1.00 71.75 191 SER A N 1
ATOM 1517 C CA . SER A 1 191 ? 2.900 -18.056 -25.439 1.00 71.75 191 SER A CA 1
ATOM 1518 C C . SER A 1 191 ? 4.130 -18.516 -24.641 1.00 71.75 191 SER A C 1
ATOM 1520 O O . SER A 1 191 ? 4.926 -19.275 -25.185 1.00 71.75 191 SER A O 1
ATOM 1522 N N . ARG A 1 192 ? 4.299 -18.096 -23.370 1.00 76.69 192 ARG A N 1
ATOM 1523 C CA . ARG A 1 192 ? 5.550 -18.196 -22.581 1.00 76.69 192 ARG A CA 1
ATOM 1524 C C . ARG A 1 192 ? 6.734 -17.452 -23.200 1.00 76.69 192 ARG A C 1
ATOM 1526 O O . ARG A 1 192 ? 7.890 -17.693 -22.862 1.00 76.69 192 ARG A O 1
ATOM 1533 N N . GLU A 1 193 ? 6.450 -16.546 -24.126 1.00 80.38 193 GLU A N 1
ATOM 1534 C CA . GLU A 1 193 ? 7.449 -15.656 -24.694 1.00 80.38 193 GLU A CA 1
ATOM 1535 C C . GLU A 1 193 ? 7.600 -14.437 -23.795 1.00 80.38 193 GLU A C 1
ATOM 1537 O O . GLU A 1 193 ? 6.620 -13.887 -23.291 1.00 80.38 193 GLU A O 1
ATOM 1542 N N . MET A 1 194 ? 8.838 -13.998 -23.606 1.00 82.88 194 MET A N 1
ATOM 1543 C CA . MET A 1 194 ? 9.101 -12.769 -22.877 1.00 82.88 194 MET A CA 1
ATOM 1544 C C . MET A 1 194 ? 8.978 -11.576 -23.819 1.00 82.88 194 MET A C 1
ATOM 1546 O O . MET A 1 194 ? 9.637 -11.525 -24.859 1.00 82.88 194 MET A O 1
ATOM 1550 N N . VAL A 1 195 ? 8.168 -10.595 -23.434 1.00 86.69 195 VAL A N 1
ATOM 1551 C CA . VAL A 1 195 ? 7.957 -9.360 -24.188 1.00 86.69 195 VAL A CA 1
ATOM 1552 C C . VAL A 1 195 ? 8.426 -8.157 -23.392 1.00 86.69 195 VAL A C 1
ATOM 1554 O O . VAL A 1 195 ? 8.335 -8.099 -22.165 1.00 86.69 195 VAL A O 1
ATOM 1557 N N . LYS A 1 196 ? 8.962 -7.193 -24.137 1.00 89.50 196 LYS A N 1
ATOM 1558 C CA . LYS A 1 196 ? 9.427 -5.903 -23.645 1.00 89.50 196 LYS A CA 1
ATOM 1559 C C . LYS A 1 196 ? 8.360 -4.864 -23.967 1.00 89.50 196 LYS A C 1
ATOM 1561 O O . LYS A 1 196 ? 8.142 -4.557 -25.135 1.00 89.50 196 LYS A O 1
ATOM 1566 N N . VAL A 1 197 ? 7.698 -4.335 -22.945 1.00 90.06 197 VAL A N 1
ATOM 1567 C CA . VAL A 1 197 ? 6.681 -3.286 -23.095 1.00 90.06 197 VAL A CA 1
ATOM 1568 C C . VAL A 1 197 ? 7.310 -1.940 -22.738 1.00 90.06 197 VAL A C 1
ATOM 1570 O O . VAL A 1 197 ? 7.736 -1.785 -21.594 1.00 90.06 197 VAL A O 1
ATOM 1573 N N . PRO A 1 198 ? 7.410 -0.975 -23.671 1.00 92.12 198 PRO A N 1
ATOM 1574 C CA . PRO A 1 198 ? 7.972 0.337 -23.372 1.00 92.12 198 PRO A CA 1
ATOM 1575 C C . PRO A 1 198 ? 7.052 1.120 -22.430 1.00 92.12 198 PRO A C 1
ATOM 1577 O O . PRO A 1 198 ? 5.846 1.197 -22.653 1.00 92.12 198 PRO A O 1
ATOM 1580 N N . ILE A 1 199 ? 7.637 1.735 -21.406 1.00 93.88 199 ILE A N 1
ATOM 1581 C CA . ILE A 1 199 ? 6.951 2.585 -20.431 1.00 93.88 199 ILE A CA 1
ATOM 1582 C C . ILE A 1 199 ? 7.759 3.868 -20.268 1.00 93.88 199 ILE A C 1
ATOM 1584 O O . ILE A 1 199 ? 8.982 3.830 -20.094 1.00 93.88 199 ILE A O 1
ATOM 1588 N N . LYS A 1 200 ? 7.070 5.009 -20.305 1.00 94.94 200 LYS A N 1
ATOM 1589 C CA . LYS A 1 200 ? 7.648 6.323 -20.035 1.00 94.94 200 LYS A CA 1
ATOM 1590 C C . LYS A 1 200 ? 6.984 6.909 -18.796 1.00 94.94 200 LYS A C 1
ATOM 1592 O O . LYS A 1 200 ? 5.777 7.089 -18.805 1.00 94.94 200 LYS A O 1
ATOM 1597 N N . LEU A 1 201 ? 7.763 7.220 -17.762 1.00 96.12 201 LEU A N 1
ATOM 1598 C CA . LEU A 1 201 ? 7.254 7.727 -16.481 1.00 96.12 201 LEU A CA 1
ATOM 1599 C C . LEU A 1 201 ? 7.943 9.032 -16.109 1.00 96.12 201 LEU A C 1
ATOM 1601 O O . LEU A 1 201 ? 9.147 9.179 -16.322 1.00 96.12 201 LEU A O 1
ATOM 1605 N N . LYS A 1 202 ? 7.199 9.975 -15.535 1.00 95.62 202 LYS A N 1
ATOM 1606 C CA . LYS A 1 202 ? 7.752 11.210 -14.976 1.00 95.62 202 LYS A CA 1
ATOM 1607 C C . LYS A 1 202 ? 8.243 10.974 -13.552 1.00 95.62 202 LYS A C 1
ATOM 1609 O O . LYS A 1 202 ? 7.485 10.516 -12.702 1.00 95.62 202 LYS A O 1
ATOM 1614 N N . VAL A 1 203 ? 9.482 11.347 -13.260 1.00 95.56 203 VAL A N 1
ATOM 1615 C CA . VAL A 1 203 ? 10.023 11.278 -11.901 1.00 95.56 203 VAL A CA 1
ATOM 1616 C C . VAL A 1 203 ? 9.430 12.413 -11.072 1.00 95.56 203 VAL A C 1
ATOM 1618 O O . VAL A 1 203 ? 9.630 13.588 -11.378 1.00 95.56 203 VAL A O 1
ATOM 1621 N N . ILE A 1 204 ? 8.692 12.056 -10.024 1.00 94.50 204 ILE A N 1
ATOM 1622 C CA . ILE A 1 204 ? 8.009 13.011 -9.134 1.00 94.50 204 ILE A CA 1
ATOM 1623 C C . ILE A 1 204 ? 8.655 13.115 -7.753 1.00 94.50 204 ILE A C 1
ATOM 1625 O O . ILE A 1 204 ? 8.190 13.871 -6.904 1.00 94.50 204 ILE A O 1
ATOM 1629 N N . GLY A 1 205 ? 9.714 12.351 -7.512 1.00 93.75 205 GLY A N 1
ATOM 1630 C CA . GLY A 1 205 ? 10.427 12.359 -6.249 1.00 93.75 205 GLY A CA 1
ATOM 1631 C C . GLY A 1 205 ? 11.419 11.216 -6.130 1.00 93.75 205 GLY A C 1
ATOM 1632 O O . GLY A 1 205 ? 11.538 10.353 -7.008 1.00 93.75 205 GLY A O 1
ATOM 1633 N N . THR A 1 206 ? 12.118 11.213 -5.003 1.00 94.06 206 THR A N 1
ATOM 1634 C CA . THR A 1 206 ? 13.126 10.210 -4.675 1.00 94.06 206 THR A CA 1
ATOM 1635 C C . THR A 1 206 ? 12.868 9.582 -3.322 1.00 94.06 206 THR A C 1
ATOM 1637 O O . THR A 1 206 ? 12.395 10.263 -2.416 1.00 94.06 206 THR A O 1
ATOM 1640 N N . TYR A 1 207 ? 13.247 8.318 -3.157 1.00 93.56 207 TYR A N 1
ATOM 1641 C CA . TYR A 1 207 ? 13.249 7.656 -1.855 1.00 93.56 207 TYR A CA 1
ATOM 1642 C C . TYR A 1 207 ? 14.659 7.206 -1.450 1.00 93.56 207 TYR A C 1
ATOM 1644 O O . TYR A 1 207 ? 15.504 6.862 -2.289 1.00 93.56 207 TYR A O 1
ATOM 1652 N N . THR A 1 208 ? 14.936 7.233 -0.149 1.00 88.44 208 THR A N 1
ATOM 1653 C CA . THR A 1 208 ? 16.215 6.784 0.417 1.00 88.44 208 THR A CA 1
ATOM 1654 C C . THR A 1 208 ? 16.222 5.269 0.664 1.00 88.44 208 THR A C 1
ATOM 1656 O O . THR A 1 208 ? 15.192 4.607 0.629 1.00 88.44 208 THR A O 1
ATOM 1659 N N . ASN A 1 209 ? 17.409 4.692 0.880 1.00 82.94 209 ASN A N 1
ATOM 1660 C CA . ASN A 1 209 ? 17.615 3.261 1.168 1.00 82.94 209 ASN A CA 1
ATOM 1661 C C . ASN A 1 209 ? 17.282 2.261 0.028 1.00 82.94 209 ASN A C 1
ATOM 1663 O O . ASN A 1 209 ? 17.394 1.054 0.220 1.00 82.94 209 ASN A O 1
ATOM 1667 N N . GLY A 1 210 ? 16.952 2.742 -1.175 1.00 82.06 210 GLY A N 1
ATOM 1668 C CA . GLY A 1 210 ? 16.845 1.930 -2.395 1.00 82.06 210 GLY A CA 1
ATOM 1669 C C . GLY A 1 210 ? 18.104 1.931 -3.266 1.00 82.06 210 GLY A C 1
ATOM 1670 O O . GLY A 1 210 ? 19.046 2.696 -3.034 1.00 82.06 210 GLY A O 1
ATOM 1671 N N . ASP A 1 211 ? 18.099 1.093 -4.306 1.00 85.31 211 ASP A N 1
ATOM 1672 C CA . ASP A 1 211 ? 19.119 1.108 -5.364 1.00 85.31 211 ASP A CA 1
ATOM 1673 C C . ASP A 1 211 ? 18.494 1.206 -6.759 1.00 85.31 211 ASP A C 1
ATOM 1675 O O . ASP A 1 211 ? 18.461 2.292 -7.331 1.00 85.31 211 ASP A O 1
ATOM 1679 N N . LYS A 1 212 ? 17.952 0.110 -7.297 1.00 89.44 212 LYS A N 1
ATOM 1680 C CA . LYS A 1 212 ? 17.493 0.066 -8.694 1.00 89.44 212 LYS A CA 1
ATOM 1681 C C . LYS A 1 212 ? 15.972 0.009 -8.858 1.00 89.44 212 LYS A C 1
ATOM 1683 O O . LYS A 1 212 ? 15.496 0.187 -9.973 1.00 89.44 212 LYS A O 1
ATOM 1688 N N . ASP A 1 213 ? 15.214 -0.241 -7.795 1.00 93.25 213 ASP A N 1
ATOM 1689 C CA . ASP A 1 213 ? 13.760 -0.376 -7.904 1.00 93.25 213 ASP A CA 1
ATOM 1690 C C . ASP A 1 213 ? 13.074 0.974 -8.163 1.00 93.25 213 ASP A C 1
ATOM 1692 O O . ASP A 1 213 ? 13.555 2.042 -7.771 1.00 93.25 213 ASP A O 1
ATOM 1696 N N . ILE A 1 214 ? 11.949 0.917 -8.870 1.00 94.94 214 ILE A N 1
ATOM 1697 C CA . ILE A 1 214 ? 11.172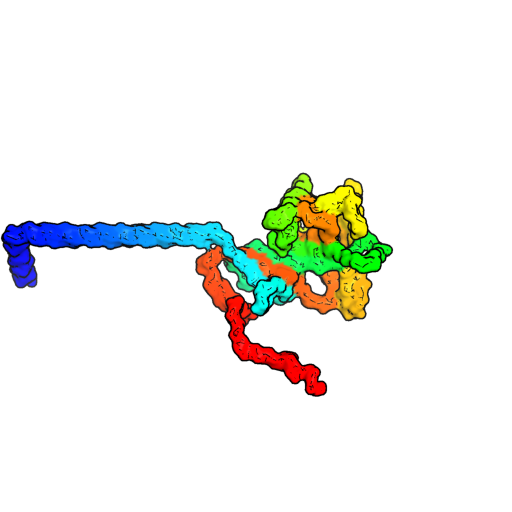 2.084 -9.289 1.00 94.94 214 ILE A CA 1
ATOM 1698 C C . ILE A 1 214 ? 9.731 1.857 -8.862 1.00 94.94 214 ILE A C 1
ATOM 1700 O O . ILE A 1 214 ? 9.158 0.815 -9.172 1.00 94.94 214 ILE A O 1
ATOM 1704 N N . TYR A 1 215 ? 9.132 2.834 -8.188 1.00 95.44 215 TYR A N 1
ATOM 1705 C CA . TYR A 1 215 ? 7.739 2.760 -7.754 1.00 95.44 215 TYR A CA 1
ATOM 1706 C C . TYR A 1 215 ? 6.854 3.605 -8.656 1.00 95.44 215 TYR A C 1
ATOM 1708 O O . TYR A 1 215 ? 7.185 4.752 -8.938 1.00 95.44 215 TYR A O 1
ATOM 1716 N N . CYS A 1 216 ? 5.715 3.069 -9.075 1.00 95.44 216 CYS A N 1
ATOM 1717 C CA . CYS A 1 216 ? 4.726 3.764 -9.897 1.00 95.44 216 CYS A CA 1
ATOM 1718 C C . CYS A 1 216 ? 3.305 3.519 -9.361 1.00 95.44 216 CYS A C 1
ATOM 1720 O O . CYS A 1 216 ? 3.109 2.608 -8.549 1.00 95.44 216 CYS A O 1
ATOM 1722 N N . PRO A 1 217 ? 2.308 4.317 -9.773 1.00 95.88 217 PRO A N 1
ATOM 1723 C CA . PRO A 1 217 ? 0.920 4.072 -9.414 1.00 95.88 217 PRO A CA 1
ATOM 1724 C C . PRO A 1 217 ? 0.441 2.692 -9.870 1.00 95.88 217 PRO A C 1
ATOM 1726 O O . PRO A 1 217 ? 0.783 2.211 -10.952 1.00 95.88 217 PRO A O 1
ATOM 1729 N N . TRP A 1 218 ? -0.398 2.057 -9.052 1.00 93.19 218 TRP A N 1
ATOM 1730 C CA . TRP A 1 218 ? -1.003 0.755 -9.346 1.00 93.19 218 TRP A CA 1
ATOM 1731 C C . TRP A 1 218 ? -1.631 0.663 -10.753 1.00 93.19 218 TRP A C 1
ATOM 1733 O O . TRP A 1 218 ? -1.389 -0.347 -11.424 1.00 93.19 218 TRP A O 1
ATOM 1743 N N . PRO A 1 219 ? -2.375 1.678 -11.254 1.00 91.94 219 PRO A N 1
ATOM 1744 C CA . PRO A 1 219 ? -2.938 1.639 -12.604 1.00 91.94 219 PRO A CA 1
ATOM 1745 C C . PRO A 1 219 ? -1.901 1.405 -13.712 1.00 91.94 219 PRO A C 1
ATOM 1747 O O . PRO A 1 219 ? -2.161 0.596 -14.599 1.00 91.94 219 PRO A O 1
ATOM 1750 N N . VAL A 1 220 ? -0.704 1.997 -13.613 1.00 92.06 220 VAL A N 1
ATOM 1751 C CA . VAL A 1 220 ? 0.375 1.861 -14.612 1.00 92.06 220 VAL A CA 1
ATOM 1752 C C . VAL A 1 220 ? 0.791 0.395 -14.785 1.00 92.06 220 VAL A C 1
ATOM 1754 O O . VAL A 1 220 ? 0.893 -0.111 -15.907 1.00 92.06 220 VAL A O 1
ATOM 1757 N N . ILE A 1 221 ? 0.977 -0.337 -13.679 1.00 90.44 221 ILE A N 1
ATOM 1758 C CA . ILE A 1 221 ? 1.291 -1.775 -13.733 1.00 90.44 221 ILE A CA 1
ATOM 1759 C C . ILE A 1 221 ? 0.121 -2.581 -14.281 1.00 90.44 221 ILE A C 1
ATOM 1761 O O . ILE A 1 221 ? 0.328 -3.497 -15.079 1.00 90.44 221 ILE A O 1
ATOM 1765 N N . VAL A 1 222 ? -1.108 -2.262 -13.875 1.00 89.19 222 VAL A N 1
ATOM 1766 C CA . VAL A 1 222 ? -2.296 -2.964 -14.371 1.00 89.19 222 VAL A CA 1
ATOM 1767 C C . VAL A 1 222 ? -2.413 -2.822 -15.886 1.00 89.19 222 VAL A C 1
ATOM 1769 O O . VAL A 1 222 ? -2.671 -3.814 -16.568 1.00 89.19 222 VAL A O 1
ATOM 1772 N N . GLU A 1 223 ? -2.210 -1.625 -16.426 1.00 88.31 223 GLU A N 1
ATOM 1773 C CA . GLU A 1 223 ? -2.249 -1.374 -17.868 1.00 88.31 223 GLU A CA 1
ATOM 1774 C C . GLU A 1 223 ? -1.113 -2.067 -18.611 1.00 88.31 223 GLU A C 1
ATOM 1776 O O . GLU A 1 223 ? -1.361 -2.726 -19.620 1.00 88.31 223 GLU A O 1
ATOM 1781 N N . THR A 1 224 ? 0.096 -2.032 -18.054 1.00 86.00 224 THR A N 1
ATOM 1782 C CA . THR A 1 224 ? 1.249 -2.755 -18.603 1.00 86.00 224 THR A CA 1
ATOM 1783 C C . THR A 1 224 ? 0.978 -4.260 -18.688 1.00 86.00 224 THR A C 1
ATOM 1785 O O . THR A 1 224 ? 1.258 -4.898 -19.703 1.00 86.00 224 THR A O 1
ATOM 1788 N N . LEU A 1 225 ? 0.392 -4.845 -17.640 1.00 84.75 225 LEU A N 1
ATOM 1789 C CA . LEU A 1 225 ? 0.090 -6.275 -17.591 1.00 84.75 225 LEU A CA 1
ATOM 1790 C C . LEU A 1 225 ? -1.070 -6.667 -18.521 1.00 84.75 225 LEU A C 1
ATOM 1792 O O . LEU A 1 225 ? -1.064 -7.776 -19.057 1.00 84.75 225 LEU A O 1
ATOM 1796 N N . LYS A 1 226 ? -2.036 -5.776 -18.786 1.00 82.31 226 LYS A N 1
ATOM 1797 C CA . LYS A 1 226 ? -3.140 -6.052 -19.730 1.00 82.31 226 LYS A CA 1
ATOM 1798 C C . LYS A 1 226 ? -2.657 -6.370 -21.148 1.00 82.31 226 LYS A C 1
ATOM 1800 O O . LYS A 1 226 ? -3.367 -7.058 -21.874 1.00 82.31 226 LYS A O 1
ATOM 1805 N N . ILE A 1 227 ? -1.481 -5.882 -21.542 1.00 72.31 227 ILE A N 1
ATOM 1806 C CA . ILE A 1 227 ? -0.952 -6.008 -22.910 1.00 72.31 227 ILE A CA 1
ATOM 1807 C C . ILE A 1 227 ? -0.547 -7.455 -23.246 1.00 72.31 227 ILE A C 1
ATOM 1809 O O . ILE A 1 227 ? -0.430 -7.796 -24.422 1.00 72.31 227 ILE A O 1
ATOM 1813 N N . GLY A 1 228 ? -0.384 -8.340 -22.256 1.00 57.28 228 GLY A N 1
ATOM 1814 C CA . GLY A 1 228 ? 0.093 -9.691 -22.556 1.00 57.28 228 GLY A CA 1
ATOM 1815 C C . GLY A 1 228 ? 0.032 -10.748 -21.458 1.00 57.28 228 GLY A C 1
ATOM 1816 O O . GLY A 1 228 ? 0.442 -11.880 -21.702 1.00 57.28 228 GLY A O 1
ATOM 1817 N N . PHE A 1 229 ? -0.454 -10.426 -20.261 1.00 62.22 229 PHE A N 1
ATOM 1818 C CA . PHE A 1 229 ? -0.359 -11.329 -19.116 1.00 62.22 229 PHE A CA 1
ATOM 1819 C C . PHE A 1 229 ? -1.365 -12.499 -19.161 1.00 62.22 229 PHE A C 1
ATOM 1821 O O . PHE A 1 229 ? -2.537 -12.329 -19.492 1.00 62.22 229 PHE A O 1
ATOM 1828 N N . THR A 1 230 ? -0.887 -13.691 -18.786 1.00 52.88 230 THR A N 1
ATOM 1829 C CA . THR A 1 230 ? -1.614 -14.978 -18.699 1.00 52.88 230 THR A CA 1
ATOM 1830 C C . THR A 1 230 ? -2.469 -15.177 -17.471 1.00 52.88 230 THR A C 1
ATOM 1832 O O . THR A 1 230 ? -3.408 -15.970 -17.496 1.00 52.88 230 THR A O 1
ATOM 1835 N N . GLY A 1 231 ? -2.064 -14.573 -16.360 1.00 59.34 231 GLY A N 1
ATOM 1836 C CA . GLY A 1 231 ? -2.664 -14.835 -15.065 1.00 59.34 231 GLY A CA 1
ATOM 1837 C C . GLY A 1 231 ? -3.811 -13.886 -14.763 1.00 59.34 231 GLY A C 1
ATOM 1838 O O . GLY A 1 231 ? -3.900 -12.782 -15.298 1.00 59.34 231 GLY A O 1
ATOM 1839 N N . ASP A 1 232 ? -4.644 -14.280 -13.806 1.00 68.19 232 ASP A N 1
ATOM 1840 C CA . ASP A 1 232 ? -5.449 -13.300 -13.094 1.00 68.19 232 ASP A CA 1
ATOM 1841 C C . ASP A 1 232 ? -4.512 -12.257 -12.478 1.00 68.19 232 ASP A C 1
ATOM 1843 O O . ASP A 1 232 ? -3.567 -12.607 -11.764 1.00 68.19 232 ASP A O 1
ATOM 1847 N N . LEU A 1 233 ? -4.773 -10.973 -12.755 1.00 82.56 233 LEU A N 1
ATOM 1848 C CA . LEU A 1 233 ? -4.108 -9.862 -12.075 1.00 82.56 233 LEU A CA 1
ATOM 1849 C C . LEU A 1 233 ? -4.119 -10.150 -10.574 1.00 82.56 233 LEU A C 1
ATOM 1851 O O . LEU A 1 233 ? -5.178 -10.399 -10.004 1.00 82.56 233 LEU A O 1
ATOM 1855 N N . TYR A 1 234 ? -2.960 -10.115 -9.937 1.00 87.50 234 TYR A N 1
ATOM 1856 C CA . TYR A 1 234 ? -2.860 -10.323 -8.504 1.00 87.50 234 TYR A CA 1
ATOM 1857 C C . TYR A 1 234 ? -2.034 -9.220 -7.863 1.00 87.50 234 TYR A C 1
ATOM 1859 O O . TYR A 1 234 ? -1.242 -8.554 -8.526 1.00 87.50 234 TYR A O 1
ATOM 1867 N N . SER A 1 235 ? -2.240 -9.049 -6.567 1.00 89.62 235 SER A N 1
ATOM 1868 C CA . SER A 1 235 ? -1.423 -8.233 -5.686 1.00 89.62 235 SER A CA 1
ATOM 1869 C C . SER A 1 235 ? -0.554 -9.160 -4.844 1.00 89.62 235 SER A C 1
ATOM 1871 O O . SER A 1 235 ? -1.015 -10.210 -4.399 1.00 89.62 235 SER A O 1
ATOM 1873 N N . GLU A 1 236 ? 0.706 -8.800 -4.643 1.00 89.62 236 GLU A N 1
ATOM 1874 C CA . GLU A 1 236 ? 1.659 -9.516 -3.784 1.00 89.62 236 GLU A CA 1
ATOM 1875 C C . GLU A 1 236 ? 1.330 -9.361 -2.297 1.00 89.62 236 GLU A C 1
ATOM 1877 O O . GLU A 1 236 ? 1.750 -10.183 -1.493 1.00 89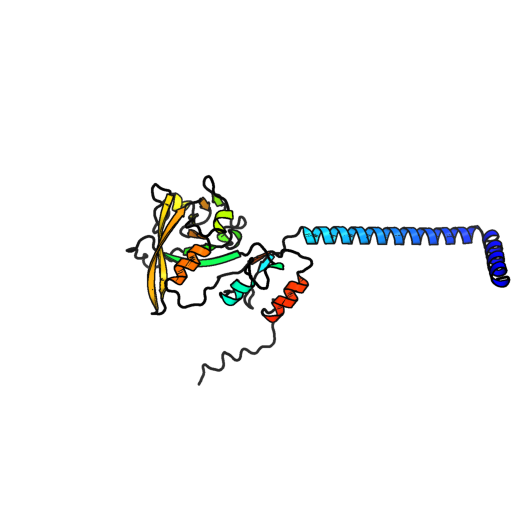.62 236 GLU A O 1
ATOM 1882 N N . GLY A 1 237 ? 0.534 -8.349 -1.957 1.00 86.94 237 GLY A N 1
ATOM 1883 C CA . GLY A 1 237 ? -0.053 -8.166 -0.640 1.00 86.94 237 GLY A CA 1
ATOM 1884 C C . GLY A 1 237 ? -1.295 -7.285 -0.720 1.00 86.94 237 GLY A C 1
ATOM 1885 O O . GLY A 1 237 ? -1.479 -6.532 -1.676 1.00 86.94 237 GLY A O 1
ATOM 1886 N N . LEU A 1 238 ? -2.172 -7.390 0.271 1.00 91.56 238 LEU A N 1
ATOM 1887 C CA . LEU A 1 238 ? -3.336 -6.519 0.405 1.00 91.56 238 LEU A CA 1
ATOM 1888 C C . LEU A 1 238 ? -3.422 -6.067 1.857 1.00 91.56 238 LEU A C 1
ATOM 1890 O O . LEU A 1 238 ? -3.561 -6.903 2.755 1.00 91.56 238 LEU A O 1
ATOM 1894 N N . LYS A 1 239 ? -3.334 -4.753 2.064 1.00 91.81 239 LYS A N 1
ATOM 1895 C CA . LYS A 1 239 ? -3.528 -4.102 3.366 1.00 91.81 239 LYS A CA 1
ATOM 1896 C C . LYS A 1 239 ? -4.621 -3.052 3.239 1.00 91.81 239 LYS A C 1
ATOM 1898 O O . LYS A 1 239 ? -4.826 -2.503 2.159 1.00 91.81 239 LYS A O 1
ATOM 1903 N N . PHE A 1 240 ? -5.340 -2.804 4.315 1.00 92.81 240 PHE A N 1
ATOM 1904 C CA . PHE A 1 240 ? -6.402 -1.806 4.378 1.00 92.81 240 PHE A CA 1
ATOM 1905 C C . PHE A 1 240 ? -6.561 -1.335 5.817 1.00 92.81 240 PHE A C 1
ATOM 1907 O O . PHE A 1 240 ? -6.120 -2.008 6.746 1.00 92.81 240 PHE A O 1
ATOM 1914 N N . THR A 1 241 ? -7.240 -0.217 6.004 1.00 91.44 241 THR A N 1
ATOM 1915 C CA . THR A 1 241 ? -7.630 0.287 7.319 1.00 91.44 241 THR A CA 1
AT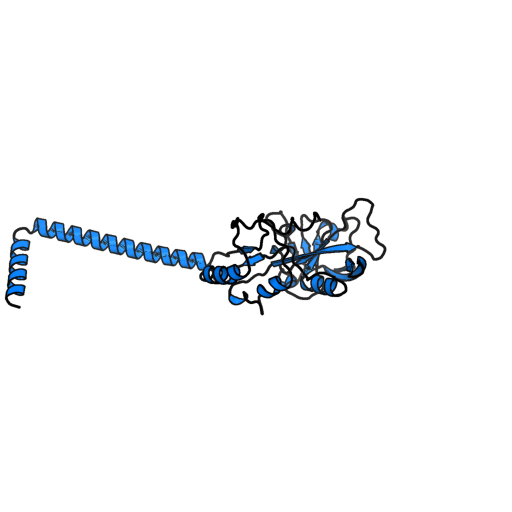OM 1916 C C . THR A 1 241 ? -9.136 0.139 7.471 1.00 91.44 241 THR A C 1
ATOM 1918 O O . THR A 1 241 ? -9.885 0.306 6.508 1.00 91.44 241 THR A O 1
ATOM 1921 N N . ILE A 1 242 ? -9.607 -0.189 8.667 1.00 91.25 242 ILE A N 1
ATOM 1922 C CA . ILE A 1 242 ? -11.034 -0.197 8.972 1.00 91.25 242 ILE A CA 1
ATOM 1923 C C . ILE A 1 242 ? -11.537 1.246 9.065 1.00 91.25 242 ILE A C 1
ATOM 1925 O O . ILE A 1 242 ? -10.925 2.101 9.704 1.00 91.25 242 ILE A O 1
ATOM 1929 N N . THR A 1 243 ? -12.658 1.523 8.405 1.00 89.06 243 THR A N 1
ATOM 1930 C CA . THR A 1 243 ? -13.282 2.853 8.412 1.00 89.06 243 THR A CA 1
ATOM 1931 C C . THR A 1 243 ? -13.989 3.136 9.732 1.00 89.06 243 THR A C 1
ATOM 1933 O O . THR A 1 243 ? -13.910 4.248 10.242 1.00 89.06 243 THR A O 1
ATOM 1936 N N . ASP A 1 244 ? -14.685 2.134 10.271 1.00 86.06 244 ASP A N 1
ATOM 1937 C CA . ASP A 1 244 ? -15.472 2.227 11.499 1.00 86.06 244 ASP A CA 1
ATOM 1938 C C . ASP A 1 244 ? -15.203 0.998 12.370 1.00 86.06 244 ASP A C 1
ATOM 1940 O O . ASP A 1 244 ? -15.622 -0.121 12.052 1.00 86.06 244 ASP A O 1
ATOM 1944 N N . ASN A 1 245 ? -14.490 1.212 13.476 1.00 86.12 245 ASN A N 1
ATOM 1945 C CA . ASN A 1 245 ? -14.070 0.126 14.350 1.00 86.12 245 ASN A CA 1
ATOM 1946 C C . ASN A 1 245 ? -15.245 -0.561 15.062 1.00 86.12 245 ASN A C 1
ATOM 1948 O O . ASN A 1 245 ? -15.121 -1.722 15.454 1.00 86.12 245 ASN A O 1
ATOM 1952 N N . LEU A 1 246 ? -16.403 0.097 15.181 1.00 84.25 246 LEU A N 1
ATOM 1953 C CA . LEU A 1 246 ? -17.606 -0.512 15.759 1.00 84.25 246 LEU A CA 1
ATOM 1954 C C . LEU A 1 246 ? -18.196 -1.594 14.844 1.00 84.25 246 LEU A C 1
ATOM 1956 O O . LEU A 1 246 ? -18.910 -2.478 15.312 1.00 84.25 246 LEU A O 1
ATOM 1960 N N . LYS A 1 247 ? -17.863 -1.563 13.549 1.00 87.75 247 LYS A N 1
ATOM 1961 C CA . LYS A 1 247 ? -18.329 -2.524 12.538 1.00 87.75 247 LYS A CA 1
ATOM 1962 C C . LYS A 1 247 ? -17.320 -3.626 12.230 1.00 87.75 247 LYS A C 1
ATOM 1964 O O . LYS A 1 247 ? -17.511 -4.379 11.275 1.00 87.75 247 LYS A O 1
ATOM 1969 N N . ILE A 1 248 ? -16.251 -3.752 13.020 1.00 87.75 248 ILE A N 1
ATOM 1970 C CA . ILE A 1 248 ? -15.234 -4.797 12.824 1.00 87.75 248 ILE A CA 1
ATOM 1971 C C . ILE A 1 248 ? -15.855 -6.191 12.881 1.00 87.75 248 ILE A C 1
ATOM 1973 O O . ILE A 1 248 ? -15.498 -7.044 12.071 1.00 87.75 248 ILE A O 1
ATOM 1977 N N . ASP A 1 249 ? -16.772 -6.435 13.814 1.00 88.50 249 ASP A N 1
ATOM 1978 C CA . ASP A 1 249 ? -17.373 -7.759 13.969 1.00 88.50 249 ASP A CA 1
ATOM 1979 C C . ASP A 1 249 ? -18.315 -8.095 12.806 1.00 88.50 249 ASP A C 1
ATOM 1981 O O . ASP A 1 249 ? -18.252 -9.205 12.278 1.00 88.50 249 ASP A O 1
ATOM 1985 N N . GLU A 1 250 ? -19.085 -7.119 12.310 1.00 90.12 250 GLU A N 1
ATOM 1986 C CA . GLU A 1 250 ? -19.877 -7.270 11.079 1.00 90.12 250 GLU A CA 1
ATOM 1987 C C . GLU A 1 250 ? -18.984 -7.557 9.863 1.00 90.12 250 GLU A C 1
ATOM 1989 O O . GLU A 1 250 ? -19.263 -8.456 9.062 1.00 90.12 250 GLU A O 1
ATOM 1994 N N . PHE A 1 251 ? -17.880 -6.813 9.731 1.00 90.38 251 PHE A N 1
ATOM 1995 C CA . PHE A 1 251 ? -16.894 -7.032 8.677 1.00 90.38 251 PHE A CA 1
ATOM 1996 C C . PHE A 1 251 ? -16.304 -8.444 8.762 1.00 90.38 251 PHE A C 1
ATOM 1998 O O . PHE A 1 251 ? -16.262 -9.147 7.751 1.00 90.38 251 PHE A O 1
ATOM 2005 N N . LYS A 1 252 ? -15.897 -8.892 9.956 1.00 88.44 252 LYS A N 1
ATOM 2006 C CA . LYS A 1 252 ? -15.361 -10.241 10.186 1.00 88.44 252 LYS A CA 1
ATOM 2007 C C . LYS A 1 252 ? -16.378 -11.321 9.850 1.00 88.44 252 LYS A C 1
ATOM 2009 O O . LYS A 1 252 ? -16.010 -12.296 9.200 1.00 88.44 252 LYS A O 1
ATOM 2014 N N . GLU A 1 253 ? -17.640 -11.159 10.240 1.00 89.62 253 GLU A N 1
ATOM 2015 C CA . GLU A 1 253 ? -18.697 -12.118 9.911 1.00 89.62 253 GLU A CA 1
ATOM 2016 C C . GLU A 1 253 ? -18.864 -12.233 8.390 1.00 89.62 253 GLU A C 1
ATOM 2018 O O . GLU A 1 253 ? -18.898 -13.336 7.836 1.00 89.62 253 GLU A O 1
ATOM 2023 N N . LYS A 1 254 ? -18.883 -11.101 7.682 1.00 88.88 254 LYS A N 1
ATOM 2024 C CA . LYS A 1 254 ? -18.993 -11.080 6.221 1.00 88.88 254 LYS A CA 1
ATOM 2025 C C . LYS A 1 254 ? -17.766 -11.696 5.545 1.00 88.88 254 LYS A C 1
ATOM 2027 O O . LYS A 1 254 ? -17.919 -12.565 4.687 1.00 88.88 254 LYS A O 1
ATOM 2032 N N . ALA A 1 255 ? -16.569 -11.306 5.978 1.00 87.38 255 ALA A N 1
ATOM 2033 C CA . ALA A 1 255 ? -15.303 -11.820 5.472 1.00 87.38 255 ALA A CA 1
ATOM 2034 C C . ALA A 1 255 ? -15.143 -13.325 5.737 1.00 87.38 255 ALA A C 1
ATOM 2036 O O . ALA A 1 255 ? -14.613 -14.028 4.881 1.00 87.38 255 ALA A O 1
ATOM 2037 N N . SER A 1 256 ? -15.664 -13.843 6.856 1.00 85.56 256 SER A N 1
ATOM 2038 C CA . SER A 1 256 ? -15.554 -15.261 7.236 1.00 85.56 256 SER A CA 1
ATOM 2039 C C . SER A 1 256 ? -16.243 -16.229 6.266 1.00 85.56 256 SER A C 1
ATOM 2041 O O . SER A 1 256 ? -15.921 -17.415 6.229 1.00 85.56 256 SER A O 1
ATOM 2043 N N . LYS A 1 257 ? -17.169 -15.730 5.437 1.00 85.12 257 LYS A N 1
ATOM 2044 C CA . LYS A 1 257 ? -17.830 -16.517 4.382 1.00 85.12 257 LYS A CA 1
ATOM 2045 C C . LYS A 1 257 ? -16.889 -16.870 3.229 1.00 85.12 257 LYS A C 1
ATOM 2047 O O . LYS A 1 257 ? -17.192 -17.774 2.455 1.00 85.12 257 LYS A O 1
ATOM 2052 N N . ILE A 1 258 ? -15.789 -16.130 3.085 1.00 82.94 258 ILE A N 1
ATOM 2053 C CA . ILE A 1 258 ? -14.855 -16.230 1.955 1.00 82.94 258 ILE A CA 1
ATOM 2054 C C . ILE A 1 258 ? -13.431 -16.518 2.444 1.00 82.94 258 ILE A C 1
ATOM 2056 O O . ILE A 1 258 ? -12.708 -17.284 1.809 1.00 82.94 258 ILE A O 1
ATOM 2060 N N . PHE A 1 259 ? -13.032 -15.926 3.568 1.00 82.56 259 PHE A N 1
ATOM 2061 C CA . PHE A 1 259 ? -11.695 -16.011 4.143 1.00 82.56 259 PHE A CA 1
ATOM 2062 C C . PHE A 1 259 ? -11.720 -16.738 5.486 1.00 82.56 259 PHE A C 1
ATOM 2064 O O . PHE A 1 259 ? -12.669 -16.627 6.257 1.00 82.56 259 PHE A O 1
ATOM 2071 N N . VAL A 1 260 ? -10.646 -17.465 5.786 1.00 76.00 260 VAL A N 1
ATOM 2072 C CA . VAL A 1 260 ? -10.499 -18.191 7.051 1.00 76.00 260 VAL A CA 1
ATOM 2073 C C . VAL A 1 260 ? -9.761 -17.303 8.061 1.00 76.00 260 VAL A C 1
ATOM 2075 O O . VAL A 1 260 ? -8.772 -16.672 7.681 1.00 76.00 260 VAL A O 1
ATOM 2078 N N . PRO A 1 261 ? -10.184 -17.251 9.338 1.00 64.31 261 PRO A N 1
ATOM 2079 C CA . PRO A 1 261 ? -9.443 -16.544 10.379 1.00 64.31 261 PRO A CA 1
ATOM 2080 C C . PRO A 1 261 ? -8.013 -17.079 10.536 1.00 64.31 261 PRO A C 1
ATOM 2082 O O . PRO A 1 261 ? -7.765 -18.284 10.432 1.00 64.31 261 PRO A O 1
ATOM 2085 N N . THR A 1 262 ? -7.065 -16.196 10.844 1.00 56.88 262 THR A N 1
ATOM 2086 C CA . THR A 1 262 ? -5.688 -16.587 11.162 1.00 56.88 262 THR A CA 1
ATOM 2087 C C . THR A 1 262 ? -5.662 -17.476 12.412 1.00 56.88 262 THR A C 1
ATOM 2089 O O . THR A 1 262 ? -6.369 -17.232 13.387 1.00 56.88 262 THR A O 1
ATOM 2092 N N . GLY A 1 263 ? -4.881 -18.562 12.375 1.00 47.53 263 GLY A N 1
ATOM 2093 C CA . GLY A 1 263 ? -4.801 -19.532 13.478 1.00 47.53 263 GLY A CA 1
ATOM 2094 C C . GLY A 1 263 ? -5.850 -20.652 13.461 1.00 47.53 263 GLY A C 1
ATOM 2095 O O . GLY A 1 263 ? -5.785 -21.543 14.308 1.00 47.53 263 GLY A O 1
ATOM 2096 N N . TYR A 1 264 ? -6.766 -20.688 12.484 1.00 41.81 264 TYR A N 1
ATOM 2097 C CA . TYR A 1 264 ? -7.592 -21.874 12.238 1.00 41.81 264 TYR A CA 1
ATOM 2098 C C . TYR A 1 264 ? -6.745 -22.970 11.566 1.00 41.81 264 TYR A C 1
ATOM 2100 O O . TYR A 1 264 ? -6.721 -23.122 10.344 1.00 41.81 264 TYR A O 1
ATOM 2108 N N . MET A 1 265 ? -6.039 -23.766 12.373 1.00 38.72 265 MET A N 1
ATOM 2109 C CA . MET A 1 265 ? -5.540 -25.079 11.951 1.00 38.72 265 MET A CA 1
ATOM 2110 C C . MET A 1 265 ? -6.715 -26.062 11.930 1.00 38.72 265 MET A C 1
ATOM 2112 O O . MET A 1 265 ? -6.852 -26.929 12.789 1.00 38.72 265 MET A O 1
ATOM 2116 N N . GLY A 1 266 ? -7.629 -25.875 10.977 1.00 36.56 266 GLY A N 1
ATOM 2117 C CA . GLY A 1 266 ? -8.645 -26.877 10.687 1.00 36.56 266 GLY A CA 1
ATOM 2118 C C . GLY A 1 266 ? -7.965 -28.183 10.272 1.00 36.56 266 GLY A C 1
ATOM 2119 O O . GLY A 1 266 ? -6.994 -28.161 9.518 1.00 36.56 266 GLY A O 1
ATOM 2120 N N . ASN A 1 267 ? -8.490 -29.311 10.751 1.00 40.34 267 ASN A N 1
ATOM 2121 C CA . ASN A 1 267 ? -8.088 -30.683 10.407 1.00 40.34 267 ASN A CA 1
ATOM 2122 C C . ASN A 1 267 ? -8.372 -31.053 8.930 1.00 40.34 267 ASN A C 1
ATOM 2124 O O . ASN A 1 267 ? -8.671 -32.209 8.619 1.00 40.34 267 ASN A O 1
ATOM 2128 N N . ASP A 1 268 ? -8.291 -30.094 8.009 1.00 42.47 268 ASP A N 1
ATOM 2129 C CA . ASP A 1 268 ? -8.389 -30.356 6.583 1.00 42.47 268 ASP A CA 1
ATOM 2130 C C . ASP A 1 268 ? -7.113 -31.063 6.149 1.00 42.47 268 ASP A C 1
ATOM 2132 O O . ASP A 1 268 ? -6.082 -30.456 5.851 1.00 42.47 268 ASP A O 1
ATOM 2136 N N . LYS A 1 269 ? -7.196 -32.395 6.150 1.00 35.38 269 LYS A N 1
ATOM 2137 C CA . LYS A 1 269 ? -6.286 -33.253 5.408 1.00 35.38 269 LYS A CA 1
ATOM 2138 C C . LYS A 1 269 ? -6.305 -32.773 3.964 1.00 35.38 269 LYS A C 1
ATOM 2140 O O . LYS A 1 269 ? -7.277 -32.995 3.243 1.00 35.38 269 LYS A O 1
ATOM 2145 N N . ASP A 1 270 ? -5.224 -32.112 3.578 1.00 36.91 270 ASP A N 1
ATOM 2146 C CA . ASP A 1 270 ? -4.929 -31.739 2.207 1.00 36.91 270 ASP A CA 1
ATOM 2147 C C . ASP A 1 270 ? -5.009 -32.999 1.333 1.00 36.91 270 ASP A C 1
ATOM 2149 O O . ASP A 1 270 ? -4.141 -33.871 1.363 1.00 36.91 270 ASP A O 1
ATOM 2153 N N . THR A 1 271 ? -6.120 -33.155 0.617 1.00 37.59 271 THR A N 1
ATOM 2154 C CA . THR A 1 271 ? -6.341 -34.280 -0.302 1.00 37.59 271 THR A CA 1
ATOM 2155 C C . THR A 1 271 ? -5.739 -33.999 -1.677 1.00 37.59 271 THR A C 1
ATOM 2157 O O . THR A 1 271 ? -5.745 -34.875 -2.539 1.00 37.59 271 THR A O 1
ATOM 2160 N N . THR A 1 272 ? -5.140 -32.822 -1.873 1.00 39.75 272 THR A N 1
ATOM 2161 C CA . THR A 1 272 ? -4.575 -32.393 -3.156 1.00 39.75 272 THR A CA 1
ATOM 2162 C C . THR A 1 272 ? -3.223 -33.049 -3.462 1.00 39.75 272 THR A C 1
ATOM 2164 O O . THR A 1 272 ? -2.817 -33.092 -4.619 1.00 39.75 272 THR A O 1
ATOM 2167 N N . ILE A 1 273 ? -2.546 -33.640 -2.468 1.00 38.06 273 ILE A N 1
ATOM 2168 C CA . ILE A 1 273 ? -1.252 -34.328 -2.665 1.00 38.06 273 ILE A CA 1
ATOM 2169 C C . ILE A 1 273 ? -1.424 -35.800 -3.106 1.00 38.06 273 ILE A C 1
ATOM 2171 O O . ILE A 1 273 ? -0.498 -36.394 -3.651 1.00 38.06 273 ILE A O 1
ATOM 2175 N N . ASN A 1 274 ? -2.620 -36.390 -2.993 1.00 33.31 274 ASN A N 1
ATOM 2176 C CA . ASN A 1 274 ? -2.837 -37.804 -3.346 1.00 33.31 274 ASN A CA 1
ATOM 2177 C C . ASN A 1 274 ? -3.164 -38.074 -4.829 1.00 33.31 274 ASN A C 1
ATOM 2179 O O . ASN A 1 274 ? -3.465 -39.213 -5.177 1.00 33.31 274 ASN A O 1
ATOM 2183 N N . MET A 1 275 ? -3.078 -37.076 -5.715 1.00 33.22 275 MET A N 1
ATOM 2184 C CA . MET A 1 275 ? -3.306 -37.250 -7.163 1.00 33.22 275 MET A CA 1
ATOM 2185 C C . MET A 1 275 ? -2.036 -37.105 -8.022 1.00 33.22 275 MET A C 1
ATOM 2187 O O . MET A 1 275 ? -2.121 -36.794 -9.205 1.00 33.22 275 MET A O 1
ATOM 2191 N N . LEU A 1 276 ? -0.854 -37.352 -7.445 1.00 32.22 276 LEU A N 1
ATOM 2192 C CA . LEU A 1 276 ? 0.428 -37.352 -8.171 1.00 32.22 276 LEU A CA 1
ATOM 2193 C C . LEU A 1 276 ? 1.233 -38.661 -8.036 1.00 32.22 276 LEU A C 1
ATOM 2195 O O . LEU A 1 276 ? 2.428 -38.676 -8.312 1.00 32.22 276 LEU A O 1
ATOM 2199 N N . LEU A 1 277 ? 0.589 -39.770 -7.651 1.00 35.22 277 LEU A N 1
ATOM 2200 C CA . LEU A 1 277 ? 1.228 -41.097 -7.576 1.00 35.22 277 LEU A CA 1
ATOM 2201 C C . LEU A 1 277 ? 0.407 -42.241 -8.205 1.00 35.22 277 LEU A C 1
ATOM 2203 O O . LEU A 1 277 ? 0.402 -43.358 -7.690 1.00 35.22 277 LEU A O 1
ATOM 2207 N N . LEU A 1 278 ? -0.235 -41.992 -9.349 1.00 33.50 278 LEU A N 1
ATOM 2208 C CA . LEU A 1 278 ? -0.664 -43.055 -10.269 1.00 33.50 278 LEU A CA 1
ATOM 2209 C C . LEU A 1 278 ? -0.210 -42.744 -11.693 1.00 33.50 278 LEU A C 1
ATOM 2211 O O . LEU A 1 278 ? -0.515 -41.626 -12.162 1.00 33.50 278 LEU A O 1
#

Radius of gyration: 32.12 Å; chains: 1; bounding box: 81×64×97 Å

Foldseek 3Di:
DVVVVVVVVVVVVVCVVVVVVNVVVVVVVVVVVVVVVVVVVVVVVVVVVVVVVLQPDWAKDWDDDLVRHFDWFFPVRVQLVDLPRHVCVQWWDDKKFKDWFFKFQDPPDDDDPPDDGAIEMAILFLVNDPQCDCVVVKDKDFDPPDDRCQLPDLAQAKEEAPCVQVVNAPRAHDQDPQQKTWIWGFDQAPVRDTDTHIGIHHYGIHMYPDGHYMYHHNNSVVVSCVVGPDDRDITSIIMIITPGSVCVVVSCVVVVVPDPDHPPPDPPPPPVVVPPPD

pLDDT: mean 82.6, std 13.91, range [32.22, 96.12]